Protein AF-0000000072518198 (afdb_homodimer)

Foldseek 3Di:
DVVVVVVVVVVVVVVVVVVVVVVVVVVVLVVLLVVFPQNDPPDGDDSVLSVLLSVLRVVQVVVCLVPVDDDQLLVSLLSNCVPHDLVVSVSSCVSSVHDSVSNVVSHPPPPVPVPVPPPDPPPSPPPPPPPPPPDDDPDPPPDDPPPPPDDPPD/DVVVVVVVVVVVVVVVVVVVVVVVVVVVLVVLLVVFPQNDPPDGDDSVLSVLLSVLRVVQVVVCLVPVDDDQLLVSLLSNCVPHDLVVSVSSCVSSVHDSVSNVVSHPPPPVPVPVPPPDPCPSPPPPPPPPPPPPPDDDDDDDPPPDPDDPPD

Radius of gyration: 29.16 Å; Cα contacts (8 Å, |Δi|>4): 207; chains: 2; bounding box: 93×96×83 Å

Nearest PDB structures (foldseek):
  4mq9-assembly1_F  TM=5.448E-01  e=2.268E+00  Thermus thermophilus HB8
  4mey-assembly1_F  TM=5.082E-01  e=2.856E+00  Escherichia coli K-12
  4brb-assembly2_F  TM=3.378E-01  e=5.696E+00  Escherichia coli K-12
  4mq9-assembly1_F  TM=5.473E-01  e=2.335E+00  Thermus thermophilus HB8
  4mey-assembly1_F  TM=5.084E-01  e=2.935E+00  Escherichia coli K-12

Structure (mmCIF, N/CA/C/O backbone):
data_AF-0000000072518198-model_v1
#
loop_
_entity.id
_entity.type
_entity.pdbx_description
1 polymer 'Helix-loop-helix DNA-binding domain protein'
#
loop_
_atom_site.group_PDB
_atom_site.id
_atom_site.type_symbol
_atom_site.label_atom_id
_atom_site.label_alt_id
_atom_site.label_comp_id
_atom_site.label_asym_id
_atom_site.label_entity_id
_atom_site.label_seq_id
_atom_site.pdbx_PDB_ins_code
_atom_site.Cartn_x
_atom_site.Cartn_y
_atom_site.Cartn_z
_atom_site.occupancy
_atom_site.B_iso_or_equiv
_atom_site.auth_seq_id
_atom_site.auth_comp_id
_atom_site.auth_asym_id
_atom_site.auth_atom_id
_atom_site.pdbx_PDB_model_num
ATOM 1 N N . MET A 1 1 ? 17.109 43 14.734 1 63.12 1 MET A N 1
ATOM 2 C CA . MET A 1 1 ? 16.156 43 13.641 1 63.12 1 MET A CA 1
ATOM 3 C C . MET A 1 1 ? 16.359 41.781 12.75 1 63.12 1 MET A C 1
ATOM 5 O O . MET A 1 1 ? 15.445 41.344 12.055 1 63.12 1 MET A O 1
ATOM 9 N N . GLU A 1 2 ? 17.672 41.156 12.719 1 81 2 GLU A N 1
ATOM 10 C CA . GLU A 1 2 ? 18.141 40.094 11.812 1 81 2 GLU A CA 1
ATOM 11 C C . GLU A 1 2 ? 17.719 38.719 12.305 1 81 2 GLU A C 1
ATOM 13 O O . GLU A 1 2 ? 17.406 37.844 11.508 1 81 2 GLU A O 1
ATOM 18 N N . GLU A 1 3 ? 17.297 38.719 13.672 1 87.12 3 GLU A N 1
ATOM 19 C CA . GLU A 1 3 ? 17.109 37.406 14.305 1 87.12 3 GLU A CA 1
ATOM 20 C C . GLU A 1 3 ? 15.75 36.812 13.977 1 87.12 3 GLU A C 1
ATOM 22 O O . GLU A 1 3 ? 15.641 35.656 13.617 1 87.12 3 GLU A O 1
ATOM 27 N N . PRO A 1 4 ? 14.898 37.719 14.016 1 89.06 4 PRO A N 1
ATOM 28 C CA . PRO A 1 4 ? 13.578 37.188 13.664 1 89.06 4 PRO A CA 1
ATOM 29 C C . PRO A 1 4 ? 13.492 36.75 12.203 1 89.06 4 PRO A C 1
ATOM 31 O O . PRO A 1 4 ? 12.805 35.781 11.898 1 89.06 4 PRO A O 1
ATOM 34 N N . HIS A 1 5 ? 14.125 37.469 11.383 1 89.88 5 HIS A N 1
ATOM 35 C CA . HIS A 1 5 ? 14.125 37.156 9.961 1 89.88 5 HIS A CA 1
ATOM 36 C C . HIS A 1 5 ? 14.82 35.812 9.711 1 89.88 5 HIS A C 1
ATOM 38 O O . HIS A 1 5 ? 14.375 35.031 8.883 1 89.88 5 HIS A O 1
ATOM 44 N N . LYS A 1 6 ? 15.867 35.625 10.367 1 90.56 6 LYS A N 1
ATOM 45 C CA . LYS A 1 6 ? 16.594 34.375 10.227 1 90.56 6 LYS A CA 1
ATOM 46 C C . LYS A 1 6 ? 15.75 33.188 10.703 1 90.56 6 LYS A C 1
ATOM 48 O O . LYS A 1 6 ? 15.727 32.125 10.07 1 90.56 6 LYS A O 1
ATOM 53 N N . LYS A 1 7 ? 15.227 33.375 11.742 1 93.88 7 LYS A N 1
ATOM 54 C CA . LYS A 1 7 ? 14.352 32.344 12.266 1 93.88 7 LYS A CA 1
ATOM 55 C C . LYS A 1 7 ? 13.219 32.031 11.289 1 93.88 7 LYS A C 1
ATOM 57 O O . LYS A 1 7 ? 12.891 30.844 11.07 1 93.88 7 LYS A O 1
ATOM 62 N N . LYS A 1 8 ? 12.68 33.031 10.797 1 94.69 8 LYS A N 1
A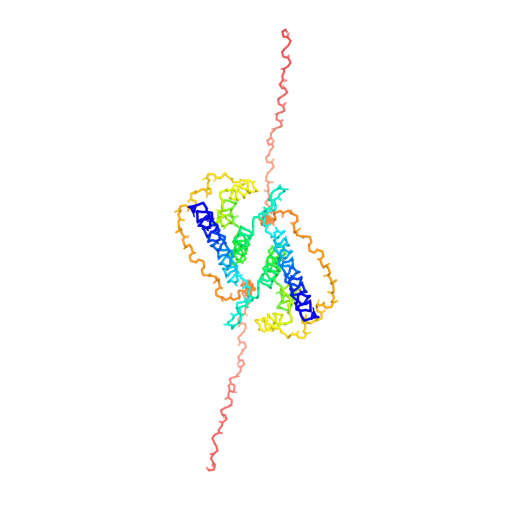TOM 63 C CA . LYS A 1 8 ? 11.602 32.844 9.828 1 94.69 8 LYS A CA 1
ATOM 64 C C . LYS A 1 8 ? 12.094 32.062 8.602 1 94.69 8 LYS A C 1
ATOM 66 O O . LYS A 1 8 ? 11.398 31.203 8.086 1 94.69 8 LYS A O 1
ATOM 71 N N . LEU A 1 9 ? 13.195 32.406 8.117 1 94.38 9 LEU A N 1
ATOM 72 C CA . LEU A 1 9 ? 13.773 31.734 6.945 1 94.38 9 LEU A CA 1
ATOM 73 C C . LEU A 1 9 ? 14.039 30.266 7.223 1 94.38 9 LEU A C 1
ATOM 75 O O . LEU A 1 9 ? 13.836 29.422 6.348 1 94.38 9 LEU A O 1
ATOM 79 N N . ARG A 1 10 ? 14.523 29.938 8.383 1 96.25 10 ARG A N 1
ATOM 80 C CA . ARG A 1 10 ? 14.758 28.562 8.773 1 96.25 10 ARG A CA 1
ATOM 81 C C . ARG A 1 10 ? 13.453 27.75 8.758 1 96.25 10 ARG A C 1
ATOM 83 O O . ARG A 1 10 ? 13.43 26.609 8.297 1 96.25 10 ARG A O 1
ATOM 90 N N . ARG A 1 11 ? 12.516 28.297 9.273 1 96.75 11 ARG A N 1
ATOM 91 C CA . ARG A 1 11 ? 11.219 27.641 9.312 1 96.75 11 ARG A CA 1
ATOM 92 C C . ARG A 1 11 ? 10.688 27.391 7.898 1 96.75 11 ARG A C 1
ATOM 94 O O . ARG A 1 11 ? 10.133 26.328 7.617 1 96.75 11 ARG A O 1
ATOM 101 N N . LEU A 1 12 ? 10.789 28.375 7.055 1 97.31 12 LEU A N 1
ATOM 102 C CA . LEU A 1 12 ? 10.352 28.25 5.672 1 97.31 12 LEU A CA 1
ATOM 103 C C . LEU A 1 12 ? 11.078 27.109 4.969 1 97.31 12 LEU A C 1
ATOM 105 O O . LEU A 1 12 ? 10.469 26.344 4.234 1 97.31 12 LEU A O 1
ATOM 109 N N . LYS A 1 13 ? 12.289 27.062 5.266 1 97.56 13 LYS A N 1
ATOM 110 C CA . LYS A 1 13 ? 13.078 25.984 4.664 1 97.56 13 LYS A CA 1
ATOM 111 C C . LYS A 1 13 ? 12.641 24.625 5.191 1 97.56 13 LYS A C 1
ATOM 113 O O . LYS A 1 13 ? 12.531 23.656 4.426 1 97.56 13 LYS A O 1
ATOM 118 N N . ALA A 1 14 ? 12.391 24.438 6.469 1 97.75 14 ALA A N 1
ATOM 119 C CA . ALA A 1 14 ? 11.93 23.203 7.086 1 97.75 14 ALA A CA 1
ATOM 120 C C . ALA A 1 14 ? 10.578 22.766 6.523 1 97.75 14 ALA A C 1
ATOM 122 O O . ALA A 1 14 ? 10.359 21.594 6.234 1 97.75 14 ALA A O 1
ATOM 123 N N . ASN A 1 15 ? 9.75 23.734 6.348 1 97.31 15 ASN A N 1
ATOM 124 C CA . ASN A 1 15 ? 8.438 23.469 5.77 1 97.31 15 ASN A CA 1
ATOM 125 C C . ASN A 1 15 ? 8.547 22.984 4.328 1 97.31 15 ASN A C 1
ATOM 127 O O . ASN A 1 15 ? 7.77 22.125 3.896 1 97.31 15 ASN A O 1
ATOM 131 N N . GLY A 1 16 ? 9.43 23.594 3.684 1 97.94 16 GLY A N 1
ATOM 132 C CA . GLY A 1 16 ? 9.672 23.172 2.314 1 97.94 16 GLY A CA 1
ATOM 133 C C . GLY A 1 16 ? 10.148 21.734 2.217 1 97.94 16 GLY A C 1
ATOM 134 O O . GLY A 1 16 ? 9.688 20.984 1.353 1 97.94 16 GLY A O 1
ATOM 135 N N . ARG A 1 17 ? 11.031 21.312 3.074 1 97.75 17 ARG A N 1
ATOM 136 C CA . ARG A 1 17 ? 11.531 19.953 3.115 1 97.75 17 ARG A CA 1
ATOM 137 C C . ARG A 1 17 ? 10.406 18.969 3.451 1 97.75 17 ARG A C 1
ATOM 139 O O . ARG A 1 17 ? 10.297 17.906 2.838 1 97.75 17 ARG A O 1
ATOM 146 N N . GLU A 1 18 ? 9.57 19.375 4.391 1 96.56 18 GLU A N 1
ATOM 147 C CA . GLU A 1 18 ? 8.461 18.516 4.781 1 96.56 18 GLU A CA 1
ATOM 148 C C . GLU A 1 18 ? 7.449 18.359 3.648 1 96.56 18 GLU A C 1
ATOM 150 O O . GLU A 1 18 ? 6.902 17.281 3.438 1 96.56 18 GLU A O 1
ATOM 155 N N . ARG A 1 19 ? 7.254 19.375 2.932 1 97.81 19 ARG A N 1
ATOM 156 C CA . ARG A 1 19 ? 6.355 19.328 1.783 1 97.81 19 ARG A CA 1
ATOM 157 C C . ARG A 1 19 ? 6.891 18.391 0.709 1 97.81 19 ARG A C 1
ATOM 159 O O . ARG A 1 19 ? 6.129 17.625 0.112 1 97.81 19 ARG A O 1
ATOM 166 N N . GLN A 1 20 ? 8.141 18.531 0.546 1 97.75 20 GLN A N 1
ATOM 167 C CA . GLN A 1 20 ? 8.766 17.641 -0.423 1 97.75 20 GLN A CA 1
ATOM 168 C C . GLN A 1 20 ? 8.656 16.172 0.016 1 97.75 20 GLN A C 1
ATOM 170 O O . GLN A 1 20 ? 8.414 15.297 -0.808 1 97.75 20 GLN A O 1
ATOM 175 N N . ARG A 1 21 ? 8.914 15.852 1.207 1 97.5 21 ARG A N 1
ATOM 176 C CA . ARG A 1 21 ? 8.781 14.5 1.751 1 97.5 21 ARG A CA 1
ATOM 177 C C . ARG A 1 21 ? 7.371 13.961 1.543 1 97.5 21 ARG A C 1
ATOM 179 O O . ARG A 1 21 ? 7.195 12.812 1.144 1 97.5 21 ARG A O 1
ATOM 186 N N . MET A 1 22 ? 6.352 14.812 1.795 1 97.5 22 MET A N 1
ATOM 187 C CA . MET A 1 22 ? 4.957 14.414 1.639 1 97.5 22 MET A CA 1
ATOM 188 C C . MET A 1 22 ? 4.625 14.156 0.173 1 97.5 22 MET A C 1
ATOM 190 O O . MET A 1 22 ? 3.834 13.258 -0.14 1 97.5 22 MET A O 1
ATOM 194 N N . HIS A 1 23 ? 5.191 14.953 -0.716 1 98 23 HIS A N 1
ATOM 195 C CA . HIS A 1 23 ? 5.02 14.695 -2.141 1 98 23 HIS A CA 1
ATOM 196 C C . HIS A 1 23 ? 5.578 13.328 -2.527 1 98 23 HIS A C 1
ATOM 198 O O . HIS A 1 23 ? 4.977 12.617 -3.336 1 98 23 HIS A O 1
ATOM 204 N N . GLY A 1 24 ? 6.695 12.977 -1.955 1 97.81 24 GLY A N 1
ATOM 205 C CA . GLY A 1 24 ? 7.266 11.656 -2.189 1 97.81 24 GLY A CA 1
ATOM 206 C C . GLY A 1 24 ? 6.355 10.531 -1.74 1 97.81 24 GLY A C 1
ATOM 207 O O . GLY A 1 24 ? 6.23 9.516 -2.43 1 97.81 24 GLY A O 1
ATOM 208 N N . LEU A 1 25 ? 5.758 10.695 -0.663 1 98 25 LEU A N 1
ATOM 209 C CA . LEU A 1 25 ? 4.828 9.703 -0.141 1 98 25 LEU A CA 1
ATOM 210 C C . LEU A 1 25 ? 3.631 9.539 -1.07 1 98 25 LEU A C 1
ATOM 212 O O . LEU A 1 25 ? 3.215 8.414 -1.363 1 98 25 LEU A O 1
ATOM 216 N N . ASN A 1 26 ? 3.094 10.641 -1.518 1 97.12 26 ASN A N 1
ATOM 217 C CA . ASN A 1 26 ? 1.955 10.625 -2.432 1 97.12 26 ASN A CA 1
ATOM 218 C C . ASN A 1 26 ? 2.32 9.977 -3.766 1 97.12 26 ASN A C 1
ATOM 220 O O . ASN A 1 26 ? 1.509 9.266 -4.359 1 97.12 26 ASN A O 1
ATOM 224 N N . ASP A 1 27 ? 3.5 10.289 -4.164 1 98.06 27 ASP A N 1
ATOM 225 C CA . ASP A 1 27 ? 3.971 9.656 -5.391 1 98.06 27 ASP A CA 1
ATOM 226 C C . ASP A 1 27 ? 4.023 8.141 -5.234 1 98.06 27 ASP A C 1
ATOM 228 O O . ASP A 1 27 ? 3.635 7.402 -6.145 1 98.06 27 ASP A O 1
ATOM 232 N N . ALA A 1 28 ? 4.547 7.691 -4.086 1 98.25 28 ALA A N 1
ATOM 233 C CA . ALA A 1 28 ? 4.625 6.254 -3.844 1 98.25 28 ALA A CA 1
ATOM 234 C C . ALA A 1 28 ? 3.236 5.629 -3.797 1 98.25 28 ALA A C 1
ATOM 236 O O . ALA A 1 28 ? 3.035 4.512 -4.277 1 98.25 28 ALA A O 1
ATOM 237 N N . LEU A 1 29 ? 2.299 6.32 -3.303 1 97.31 29 LEU A N 1
ATOM 238 C CA . LEU A 1 29 ? 0.917 5.855 -3.27 1 97.31 29 LEU A CA 1
ATOM 239 C C . LEU A 1 29 ? 0.342 5.766 -4.68 1 97.31 29 LEU A C 1
ATOM 241 O O . LEU A 1 29 ? -0.365 4.809 -5.004 1 97.31 29 LEU A O 1
ATOM 245 N N . ASP A 1 30 ? 0.638 6.781 -5.461 1 95.94 30 ASP A N 1
ATOM 246 C CA . ASP A 1 30 ? 0.171 6.789 -6.844 1 95.94 30 ASP A CA 1
ATOM 247 C C . ASP A 1 30 ? 0.763 5.617 -7.629 1 95.94 30 ASP A C 1
ATOM 249 O O . ASP A 1 30 ? 0.078 5.004 -8.445 1 95.94 30 ASP A O 1
ATOM 253 N N . VAL A 1 31 ? 1.973 5.332 -7.387 1 96.69 31 VAL A N 1
ATOM 254 C CA . VAL A 1 31 ? 2.609 4.195 -8.039 1 96.69 31 VAL A CA 1
ATOM 255 C C . VAL A 1 31 ? 1.942 2.898 -7.582 1 96.69 31 VAL A C 1
ATOM 257 O O . VAL A 1 31 ? 1.64 2.027 -8.406 1 96.69 31 VAL A O 1
ATOM 260 N N . LEU A 1 32 ? 1.676 2.795 -6.297 1 96.94 32 LEU A N 1
ATOM 261 C CA . LEU A 1 32 ? 1.021 1.598 -5.777 1 96.94 32 LEU A CA 1
ATOM 262 C C . LEU A 1 32 ? -0.342 1.398 -6.43 1 96.94 32 LEU A C 1
ATOM 264 O O . LEU A 1 32 ? -0.736 0.267 -6.723 1 96.94 32 LEU A O 1
ATOM 268 N N . ARG A 1 33 ? -0.994 2.477 -6.715 1 95.5 33 ARG A N 1
ATOM 269 C CA . ARG A 1 33 ? -2.322 2.436 -7.316 1 95.5 33 ARG A CA 1
ATOM 270 C C . ARG A 1 33 ? -2.281 1.763 -8.688 1 95.5 33 ARG A C 1
ATOM 272 O O . ARG A 1 33 ? -3.281 1.198 -9.133 1 95.5 33 ARG A O 1
ATOM 279 N N . GLN A 1 34 ? -1.218 1.771 -9.289 1 93.94 34 GLN A N 1
ATOM 280 C CA . GLN A 1 34 ? -1.078 1.209 -10.633 1 93.94 34 GLN A CA 1
ATOM 281 C C . GLN A 1 34 ? -0.899 -0.306 -10.578 1 93.94 34 GLN A C 1
ATOM 283 O O . GLN A 1 34 ? -1.009 -0.986 -11.602 1 93.94 34 GLN A O 1
ATOM 288 N N . TYR A 1 35 ? -0.707 -0.821 -9.375 1 94.81 35 TYR A N 1
ATOM 289 C CA . TYR A 1 35 ? -0.371 -2.236 -9.273 1 94.81 35 TYR A CA 1
ATOM 290 C C . TYR A 1 35 ? -1.511 -3.023 -8.633 1 94.81 35 TYR A C 1
ATOM 292 O O . TYR A 1 35 ? -1.423 -4.246 -8.484 1 94.81 35 TYR A O 1
ATOM 300 N N . VAL A 1 36 ? -2.545 -2.32 -8.258 1 94.69 36 VAL A N 1
ATOM 301 C CA . VAL A 1 36 ? -3.74 -3.01 -7.785 1 94.69 36 VAL A CA 1
ATOM 302 C C . VAL A 1 36 ? -4.723 -3.191 -8.945 1 94.69 36 VAL A C 1
ATOM 304 O O . VAL A 1 36 ? -4.652 -2.475 -9.945 1 94.69 36 VAL A O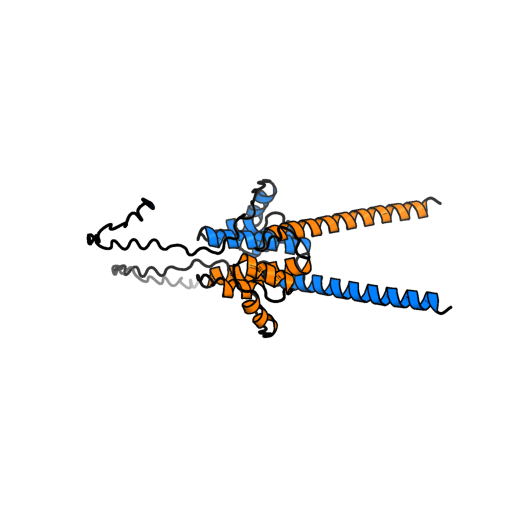 1
ATOM 307 N N . PRO A 1 37 ? -5.57 -4.207 -8.836 1 90 37 PRO A N 1
ATOM 308 C CA . PRO A 1 37 ? -6.352 -4.629 -10 1 90 37 PRO A CA 1
ATOM 309 C C . PRO A 1 37 ? -7.406 -3.604 -10.406 1 90 37 PRO A C 1
ATOM 311 O O . PRO A 1 37 ? -8.023 -3.734 -11.469 1 90 37 PRO A O 1
ATOM 314 N N . ILE A 1 38 ? -7.68 -2.641 -9.609 1 84.06 38 ILE A N 1
ATOM 315 C CA . ILE A 1 38 ? -8.711 -1.676 -9.977 1 84.06 38 ILE A CA 1
ATOM 316 C C . ILE A 1 38 ? -8.062 -0.347 -10.352 1 84.06 38 ILE A C 1
ATOM 318 O O . ILE A 1 38 ? -7.207 0.166 -9.625 1 84.06 38 ILE A O 1
ATOM 322 N N . THR A 1 39 ? -7.641 -0.208 -11.562 1 66.25 39 THR A N 1
ATOM 323 C CA . THR A 1 39 ? -7.156 1.113 -11.953 1 66.25 39 THR A CA 1
ATOM 324 C C . THR A 1 39 ? -8.297 1.962 -12.516 1 66.25 39 THR A C 1
ATOM 326 O O . THR A 1 39 ? -9.141 1.462 -13.258 1 66.25 39 THR A O 1
ATOM 329 N N . ALA A 1 40 ? -8.648 2.867 -11.68 1 60.84 40 ALA A N 1
ATOM 330 C CA . ALA A 1 40 ? -9.82 3.67 -12 1 60.84 40 ALA A CA 1
ATOM 331 C C . ALA A 1 40 ? -9.57 4.559 -13.211 1 60.84 40 ALA A C 1
ATOM 333 O O . ALA A 1 40 ? -8.555 5.254 -13.281 1 60.84 40 ALA A O 1
ATOM 334 N N . GLN A 1 41 ? -10.117 4.109 -14.391 1 61 41 GLN A N 1
ATOM 335 C CA . GLN A 1 41 ? -10.07 4.934 -15.594 1 61 41 GLN A CA 1
ATOM 336 C C . GLN A 1 41 ? -10.531 6.359 -15.305 1 61 41 GLN A C 1
ATOM 338 O O . GLN A 1 41 ? -9.961 7.32 -15.828 1 61 41 GLN A O 1
ATOM 343 N N . HIS A 1 42 ? -11.484 6.391 -14.375 1 63.78 42 HIS A N 1
ATOM 344 C CA . HIS A 1 42 ? -12.094 7.707 -14.266 1 63.78 42 HIS A CA 1
ATOM 345 C C . HIS A 1 42 ? -11.789 8.352 -12.914 1 63.78 42 HIS A C 1
ATOM 347 O O . HIS A 1 42 ? -11.562 9.555 -12.836 1 63.78 42 HIS A O 1
ATOM 353 N N . GLN A 1 43 ? -11.867 7.559 -11.906 1 80.75 43 GLN A N 1
ATOM 354 C CA . GLN A 1 43 ? -11.648 8.148 -10.586 1 80.75 43 GLN A CA 1
ATOM 355 C C . GLN A 1 43 ? -10.562 7.391 -9.828 1 80.75 43 GLN A C 1
ATOM 357 O O . GLN A 1 43 ? -10.641 6.172 -9.672 1 80.75 43 GLN A O 1
ATOM 362 N N . LYS A 1 44 ? -9.656 8.273 -9.367 1 89.06 44 LYS A N 1
ATOM 363 C CA . LYS A 1 44 ? -8.57 7.715 -8.57 1 89.06 44 LYS A CA 1
ATOM 364 C C . LYS A 1 44 ? -9.078 7.184 -7.234 1 89.06 44 LYS A C 1
ATOM 366 O O . LYS A 1 44 ? -9.922 7.812 -6.594 1 89.06 44 LYS A O 1
ATOM 371 N N . LEU A 1 45 ? -8.656 5.965 -6.934 1 93.5 45 LEU A N 1
ATOM 372 C CA . LEU A 1 45 ? -8.961 5.434 -5.605 1 93.5 45 LEU A CA 1
ATOM 373 C C . LEU A 1 45 ? -8.422 6.352 -4.516 1 93.5 45 LEU A C 1
ATOM 375 O O . LEU A 1 45 ? -7.352 6.953 -4.676 1 93.5 45 LEU A O 1
ATOM 379 N N . SER A 1 46 ? -9.156 6.461 -3.406 1 95.5 46 SER A N 1
ATOM 380 C CA . SER A 1 46 ? -8.656 7.223 -2.268 1 95.5 46 SER A CA 1
ATOM 381 C C . SER A 1 46 ? -7.438 6.551 -1.646 1 95.5 46 SER A C 1
ATOM 383 O O . SER A 1 46 ? -7.156 5.383 -1.925 1 95.5 46 SER A O 1
ATOM 385 N N . LYS A 1 47 ? -6.777 7.316 -0.821 1 96.88 47 LYS A N 1
ATOM 386 C CA . LYS A 1 47 ? -5.59 6.781 -0.158 1 96.88 47 LYS A CA 1
ATOM 387 C C . LYS A 1 47 ? -5.934 5.551 0.674 1 96.88 47 LYS A C 1
ATOM 389 O O . LYS A 1 47 ? -5.25 4.527 0.591 1 96.88 47 LYS A O 1
ATOM 394 N N . ILE A 1 48 ? -7.008 5.66 1.431 1 97.75 48 ILE A N 1
ATOM 395 C CA . ILE A 1 48 ? -7.363 4.574 2.338 1 97.75 48 ILE A CA 1
ATOM 396 C C . ILE A 1 48 ? -7.816 3.357 1.535 1 97.75 48 ILE A C 1
ATOM 398 O O . ILE A 1 48 ? -7.484 2.221 1.881 1 97.75 48 ILE A O 1
ATOM 402 N N . GLU A 1 49 ? -8.531 3.58 0.476 1 96.56 49 GLU A N 1
ATOM 403 C CA . GLU A 1 49 ? -9 2.482 -0.365 1 96.56 49 GLU A CA 1
ATOM 404 C C . GLU A 1 49 ? -7.836 1.802 -1.084 1 96.56 49 GLU A C 1
ATOM 406 O O . GLU A 1 49 ? -7.84 0.584 -1.272 1 96.56 49 GLU A O 1
ATOM 411 N N . THR A 1 50 ? -6.84 2.602 -1.496 1 97.19 50 THR A N 1
ATOM 412 C CA . THR A 1 50 ? -5.652 2.035 -2.127 1 97.19 50 THR A CA 1
ATOM 413 C C . THR A 1 50 ? -4.934 1.089 -1.17 1 97.19 50 THR A C 1
ATOM 415 O O . THR A 1 50 ? -4.574 -0.029 -1.546 1 97.19 50 THR A O 1
ATOM 418 N N . LEU A 1 51 ? -4.816 1.491 0.053 1 98.44 51 LEU A N 1
ATOM 419 C CA . LEU A 1 51 ? -4.121 0.707 1.066 1 98.44 51 LEU A CA 1
ATOM 420 C C . LEU A 1 51 ? -4.879 -0.578 1.377 1 98.44 51 LEU A C 1
ATOM 422 O O . LEU A 1 51 ? -4.289 -1.657 1.435 1 98.44 51 LEU A O 1
ATOM 426 N N . ARG A 1 52 ? -6.117 -0.473 1.523 1 98.19 52 ARG A N 1
ATOM 427 C CA . ARG A 1 52 ? -6.957 -1.624 1.843 1 98.19 52 ARG A CA 1
ATOM 428 C C . ARG A 1 52 ? -7.008 -2.605 0.677 1 98.19 52 ARG A C 1
ATOM 430 O O . ARG A 1 52 ? -6.922 -3.82 0.876 1 98.19 52 ARG A O 1
ATOM 437 N N . LEU A 1 53 ? -7.133 -2.041 -0.499 1 97.62 53 LEU A N 1
ATOM 438 C CA . LEU A 1 53 ? -7.16 -2.912 -1.668 1 97.62 53 LEU A CA 1
ATOM 439 C C . LEU A 1 53 ? -5.816 -3.6 -1.866 1 97.62 53 LEU A C 1
ATOM 441 O O . LEU A 1 53 ? -5.762 -4.773 -2.242 1 97.62 53 LEU A O 1
ATOM 445 N N . ALA A 1 54 ? -4.75 -2.865 -1.615 1 98.31 54 ALA A N 1
ATOM 446 C CA . ALA A 1 54 ? -3.422 -3.465 -1.738 1 98.31 54 ALA A CA 1
ATOM 447 C C . ALA A 1 54 ? -3.266 -4.648 -0.787 1 98.31 54 ALA A C 1
ATOM 449 O O . ALA A 1 54 ? -2.777 -5.707 -1.182 1 98.31 54 ALA A O 1
ATOM 450 N N . LYS A 1 55 ? -3.67 -4.473 0.443 1 98.25 55 LYS A N 1
ATOM 451 C CA . LYS A 1 55 ? -3.617 -5.555 1.421 1 98.25 55 LYS A CA 1
ATOM 452 C C . LYS A 1 55 ? -4.438 -6.758 0.956 1 98.25 55 LYS A C 1
ATOM 454 O O . LYS A 1 55 ? -3.965 -7.895 1.006 1 98.25 55 LYS A O 1
ATOM 459 N N . ASN A 1 56 ? -5.648 -6.496 0.493 1 98.25 56 ASN A N 1
ATOM 460 C CA . ASN A 1 56 ? -6.52 -7.566 0.025 1 98.25 56 ASN A CA 1
ATOM 461 C C . ASN A 1 56 ? -5.914 -8.297 -1.173 1 98.25 56 ASN A C 1
ATOM 463 O O . ASN A 1 56 ? -5.996 -9.523 -1.266 1 98.25 56 ASN A O 1
ATOM 467 N N . TYR A 1 57 ? -5.328 -7.484 -2.057 1 98.25 57 TYR A N 1
ATOM 468 C CA . TYR A 1 57 ? -4.742 -8.039 -3.271 1 98.25 57 TYR A CA 1
ATOM 469 C C . TYR A 1 57 ? -3.551 -8.938 -2.941 1 98.25 57 TYR A C 1
ATOM 471 O O . TYR A 1 57 ? -3.424 -10.031 -3.486 1 98.25 57 TYR A O 1
ATOM 479 N N . ILE A 1 58 ? -2.719 -8.516 -2.025 1 98.19 58 ILE A N 1
ATOM 480 C CA . ILE A 1 58 ? -1.575 -9.312 -1.587 1 98.19 58 ILE A CA 1
ATOM 481 C C . ILE A 1 58 ? -2.061 -10.633 -1.003 1 98.19 58 ILE A C 1
ATOM 483 O O . ILE A 1 58 ? -1.544 -11.695 -1.352 1 98.19 58 ILE A O 1
ATOM 487 N N . LEU A 1 59 ? -3.074 -10.531 -0.192 1 97.69 59 LEU A N 1
ATOM 488 C CA . LEU A 1 59 ? -3.623 -11.727 0.429 1 97.69 59 LEU A CA 1
ATOM 489 C C . LEU A 1 59 ? -4.188 -12.68 -0.624 1 97.69 59 LEU A C 1
ATOM 491 O O . LEU A 1 59 ? -3.988 -13.891 -0.541 1 97.69 59 LEU A O 1
ATOM 495 N N . ALA A 1 60 ? -4.852 -12.156 -1.599 1 97.12 60 ALA A N 1
ATOM 496 C CA . ALA A 1 60 ? -5.414 -12.969 -2.672 1 97.12 60 ALA A CA 1
ATOM 497 C C . ALA A 1 60 ? -4.316 -13.664 -3.469 1 97.12 60 ALA A C 1
ATOM 499 O O . ALA A 1 60 ? -4.414 -14.859 -3.766 1 97.12 60 ALA A O 1
ATOM 500 N N . LEU A 1 61 ? -3.314 -12.883 -3.789 1 97.12 61 LEU A N 1
ATOM 501 C CA . LEU A 1 61 ? -2.205 -13.453 -4.543 1 97.12 61 LEU A CA 1
ATOM 502 C C . LEU A 1 61 ? -1.51 -14.555 -3.746 1 97.12 61 LEU A C 1
ATOM 504 O O . LEU A 1 61 ? -1.161 -15.602 -4.297 1 97.12 61 LEU A O 1
ATOM 508 N N . GLN A 1 62 ? -1.365 -14.328 -2.43 1 96.75 62 GLN A N 1
ATOM 509 C CA . GLN A 1 62 ? -0.739 -15.312 -1.56 1 96.75 62 GLN A CA 1
ATOM 510 C C . GLN A 1 62 ? -1.564 -16.594 -1.501 1 96.75 62 GLN A C 1
ATOM 512 O O . GLN A 1 62 ? -1.012 -17.703 -1.538 1 96.75 62 GLN A O 1
ATOM 517 N N . ARG A 1 63 ? -2.766 -16.438 -1.467 1 96.31 63 ARG A N 1
ATOM 518 C CA . ARG A 1 63 ? -3.65 -17.594 -1.39 1 96.31 63 ARG A CA 1
ATOM 519 C C . ARG A 1 63 ? -3.568 -18.422 -2.662 1 96.31 63 ARG A C 1
ATOM 521 O O . ARG A 1 63 ? -3.533 -19.656 -2.602 1 96.31 63 ARG A O 1
ATOM 528 N N . ILE A 1 64 ? -3.561 -17.734 -3.773 1 96.19 64 ILE A N 1
ATOM 529 C CA . ILE A 1 64 ? -3.463 -18.438 -5.043 1 96.19 64 ILE A CA 1
ATOM 530 C C . ILE A 1 64 ? -2.15 -19.219 -5.098 1 96.19 64 ILE A C 1
ATOM 532 O O . ILE A 1 64 ? -2.129 -20.391 -5.504 1 96.19 64 ILE A O 1
ATOM 536 N N . LEU A 1 65 ? -1.133 -18.625 -4.652 1 95 65 LEU A N 1
ATOM 537 C CA . LEU A 1 65 ? 0.183 -19.25 -4.699 1 95 65 LEU A CA 1
ATOM 538 C C . LEU A 1 65 ? 0.258 -20.422 -3.729 1 95 65 LEU A C 1
ATOM 540 O O . LEU A 1 65 ? 0.888 -21.453 -4.027 1 95 65 LEU A O 1
ATOM 544 N N . GLN A 1 66 ? -0.393 -20.375 -2.598 1 94.69 66 GLN A N 1
ATOM 545 C CA . GLN A 1 66 ? -0.339 -21.406 -1.56 1 94.69 66 GLN A CA 1
ATOM 546 C C . GLN A 1 66 ? -1.21 -22.594 -1.923 1 94.69 66 GLN A C 1
ATOM 548 O O . GLN A 1 66 ? -0.821 -23.75 -1.699 1 94.69 66 GLN A O 1
ATOM 553 N N . THR A 1 67 ? -2.299 -22.359 -2.523 1 94 67 THR A N 1
ATOM 554 C CA . THR A 1 67 ? -3.266 -23.422 -2.762 1 94 67 THR A CA 1
ATOM 555 C C . THR A 1 67 ? -3.119 -23.984 -4.176 1 94 67 THR A C 1
ATOM 557 O O . THR A 1 67 ? -3.551 -25.094 -4.453 1 94 67 THR A O 1
ATOM 560 N N . GLY A 1 68 ? -2.619 -23.172 -5.035 1 91.75 68 GLY A N 1
ATOM 561 C CA . GLY A 1 68 ? -2.557 -23.562 -6.438 1 91.75 68 GLY A CA 1
ATOM 562 C C . GLY A 1 68 ? -3.9 -23.484 -7.137 1 91.75 68 GLY A C 1
ATOM 563 O O . GLY A 1 68 ? -4.027 -23.891 -8.297 1 91.75 68 GLY A O 1
ATOM 564 N N . ARG A 1 69 ? -4.906 -22.875 -6.367 1 93.88 69 ARG A N 1
ATOM 565 C CA . ARG A 1 69 ? -6.262 -22.797 -6.902 1 93.88 69 ARG A CA 1
ATOM 566 C C . ARG A 1 69 ? -6.602 -21.375 -7.328 1 93.88 69 ARG A C 1
ATOM 568 O O . ARG A 1 69 ? -6.355 -20.422 -6.586 1 93.88 69 ARG A O 1
ATOM 575 N N . GLN A 1 70 ? -7.141 -21.344 -8.531 1 93.75 70 GLN A N 1
ATOM 576 C CA . GLN A 1 70 ? -7.641 -20.047 -9.008 1 93.75 70 GLN A CA 1
ATOM 577 C C . GLN A 1 70 ? -9.062 -19.797 -8.5 1 93.75 70 GLN A C 1
ATOM 579 O O . GLN A 1 70 ? -9.961 -20.609 -8.727 1 93.75 70 GLN A O 1
ATOM 584 N N . PRO A 1 71 ? -9.133 -18.734 -7.859 1 95.06 71 PRO A N 1
ATOM 585 C CA . PRO A 1 71 ? -10.492 -18.422 -7.406 1 95.06 71 PRO A CA 1
ATOM 586 C C . PRO A 1 71 ? -11.438 -18.109 -8.562 1 95.06 71 PRO A C 1
ATOM 588 O O . PRO A 1 71 ? -10.992 -17.641 -9.617 1 95.06 71 PRO A O 1
ATOM 591 N N . THR A 1 72 ? -12.727 -18.391 -8.297 1 94.5 72 THR A N 1
ATOM 592 C CA . THR A 1 72 ? -13.742 -17.906 -9.234 1 94.5 72 THR A CA 1
ATOM 593 C C . THR A 1 72 ? -13.82 -16.391 -9.211 1 94.5 72 THR A C 1
ATOM 595 O O . THR A 1 72 ? -13.367 -15.75 -8.258 1 94.5 72 THR A O 1
ATOM 598 N N . PRO A 1 73 ? -14.359 -15.797 -10.266 1 93.56 73 PRO A N 1
ATOM 599 C CA . PRO A 1 73 ? -14.508 -14.344 -10.258 1 93.56 73 PRO A CA 1
ATOM 600 C C . PRO A 1 73 ? -15.273 -13.828 -9.039 1 93.56 73 PRO A C 1
ATOM 602 O O . PRO A 1 73 ? -14.914 -12.797 -8.469 1 93.56 73 PRO A O 1
ATOM 605 N N . LEU A 1 74 ? -16.219 -14.523 -8.664 1 94.19 74 LEU A N 1
ATOM 606 C CA . LEU A 1 74 ? -17.016 -14.125 -7.512 1 94.19 74 LEU A CA 1
ATOM 607 C C . LEU A 1 74 ? -16.203 -14.219 -6.223 1 94.19 74 LEU A C 1
ATOM 609 O O . LEU A 1 74 ? -16.234 -13.305 -5.395 1 94.19 74 LEU A O 1
ATOM 613 N N . GLU A 1 75 ? -15.461 -15.32 -6.035 1 94.88 75 GLU A N 1
ATOM 614 C CA . GLU A 1 75 ? -14.602 -15.477 -4.867 1 94.88 75 GLU A CA 1
ATOM 615 C C . GLU A 1 75 ? -13.531 -14.391 -4.809 1 94.88 75 GLU A C 1
ATOM 617 O O . GLU A 1 75 ? -13.273 -13.82 -3.75 1 94.88 75 GLU A O 1
ATOM 622 N N . TYR A 1 76 ? -12.992 -14.164 -6.016 1 95.62 76 TYR A N 1
ATOM 623 C CA . TYR A 1 76 ? -11.945 -13.156 -6.137 1 95.62 76 TYR A CA 1
ATOM 624 C C . TYR A 1 76 ? -12.484 -11.766 -5.801 1 95.62 76 TYR A C 1
ATOM 626 O O . TYR A 1 76 ? -11.852 -11.023 -5.043 1 95.62 76 TYR A O 1
ATOM 634 N N . ALA A 1 77 ? -13.625 -11.461 -6.262 1 94.81 77 ALA A N 1
ATOM 635 C CA . ALA A 1 77 ? -14.258 -10.172 -5.992 1 94.81 77 ALA A CA 1
ATOM 636 C C . ALA A 1 77 ? -14.547 -10 -4.504 1 94.81 77 ALA A C 1
ATOM 638 O O . ALA A 1 77 ? -14.336 -8.922 -3.941 1 94.81 77 ALA A O 1
ATOM 639 N N . HIS A 1 78 ? -14.984 -11.039 -3.926 1 95.5 78 HIS A N 1
ATOM 640 C CA . HIS A 1 78 ? -15.266 -11 -2.496 1 95.5 78 HIS A CA 1
ATOM 641 C C . HIS A 1 78 ? -13.992 -10.734 -1.692 1 95.5 78 HIS A C 1
ATOM 643 O O . HIS A 1 78 ? -14.008 -9.938 -0.751 1 95.5 78 HIS A O 1
ATOM 649 N N . GLN A 1 79 ? -12.938 -11.406 -2.051 1 96.06 79 GLN A N 1
ATOM 650 C CA . GLN A 1 79 ? -11.672 -11.242 -1.353 1 96.06 79 GLN A CA 1
ATOM 651 C C . GLN A 1 79 ? -11.141 -9.82 -1.507 1 96.06 79 GLN A C 1
ATOM 653 O O . GLN A 1 79 ? -10.648 -9.227 -0.545 1 96.06 79 GLN A O 1
ATOM 658 N N . LEU A 1 80 ? -11.258 -9.266 -2.703 1 96.88 80 LEU A N 1
ATOM 659 C CA . LEU A 1 80 ? -10.703 -7.953 -3.004 1 96.88 80 LEU A CA 1
ATOM 660 C C . LEU A 1 80 ? -11.539 -6.852 -2.363 1 96.88 80 LEU A C 1
ATOM 662 O O . LEU A 1 80 ? -11.023 -5.777 -2.051 1 96.88 80 LEU A O 1
ATOM 666 N N . SER A 1 81 ? -12.828 -7.07 -2.045 1 96.44 81 SER A N 1
ATOM 667 C CA . SER A 1 81 ? -13.758 -6 -1.682 1 96.44 81 SER A CA 1
ATOM 668 C C . SER A 1 81 ? -13.852 -5.84 -0.168 1 96.44 81 SER A C 1
ATOM 670 O O . SER A 1 81 ? -14.5 -4.914 0.324 1 96.44 81 SER A O 1
ATOM 672 N N . ILE A 1 82 ? -13.164 -6.703 0.561 1 96.31 82 ILE A N 1
ATOM 673 C CA . ILE A 1 82 ? -13.281 -6.711 2.016 1 96.31 82 ILE A CA 1
ATOM 674 C C . ILE A 1 82 ? -12.867 -5.352 2.574 1 96.31 82 ILE A C 1
ATOM 676 O O . ILE A 1 82 ? -11.727 -4.914 2.373 1 96.31 82 ILE A O 1
ATOM 680 N N . GLY A 1 83 ? -13.797 -4.711 3.215 1 95.81 83 GLY A N 1
ATOM 681 C CA . GLY A 1 83 ? -13.5 -3.469 3.91 1 95.81 83 GLY A CA 1
ATOM 682 C C . GLY A 1 83 ? -13.523 -2.256 2.998 1 95.81 83 GLY A C 1
ATOM 683 O O . GLY A 1 83 ? -13.172 -1.15 3.418 1 95.81 83 GLY A O 1
ATOM 684 N N . LEU A 1 84 ? -13.938 -2.383 1.727 1 95.81 84 LEU A N 1
ATOM 685 C CA . LEU A 1 84 ? -13.953 -1.264 0.791 1 95.81 84 LEU A CA 1
ATOM 686 C C . LEU A 1 84 ? -15.328 -0.619 0.732 1 95.81 84 LEU A C 1
ATOM 688 O O . LEU A 1 84 ? -16.297 -1.176 1.249 1 95.81 84 LEU A O 1
ATOM 692 N N . SER A 1 85 ? -15.289 0.577 0.228 1 94.44 85 SER A N 1
ATOM 693 C CA . SER A 1 85 ? -16.562 1.28 0.059 1 94.44 85 SER A CA 1
ATOM 694 C C . SER A 1 85 ? -17.438 0.589 -0.974 1 94.44 85 SER A C 1
ATOM 696 O O . SER A 1 85 ? -16.953 -0.194 -1.791 1 94.44 85 SER A O 1
ATOM 698 N N . GLN A 1 86 ? -18.719 0.916 -0.936 1 93.19 86 GLN A N 1
ATOM 699 C CA . GLN A 1 86 ? -19.672 0.379 -1.903 1 93.19 86 GLN A CA 1
ATOM 700 C C . GLN A 1 86 ? -19.312 0.802 -3.324 1 93.19 86 GLN A C 1
ATOM 702 O O . GLN A 1 86 ? -19.453 0.021 -4.266 1 93.19 86 GLN A O 1
ATOM 707 N N . THR A 1 87 ? -18.844 1.985 -3.412 1 91 87 THR A N 1
ATOM 708 C CA . THR A 1 87 ? -18.453 2.502 -4.719 1 91 87 THR A CA 1
ATOM 709 C C . THR A 1 87 ? -17.297 1.686 -5.297 1 91 87 THR A C 1
ATOM 711 O O . THR A 1 87 ? -17.359 1.239 -6.445 1 91 87 THR A O 1
ATOM 714 N N . THR A 1 88 ? -16.281 1.436 -4.469 1 92.5 88 THR A N 1
ATOM 715 C CA . THR A 1 88 ? -15.125 0.659 -4.906 1 92.5 88 THR A CA 1
ATOM 716 C C . THR A 1 88 ? -15.516 -0.795 -5.16 1 92.5 88 THR A C 1
ATOM 718 O O . THR A 1 88 ? -15.062 -1.405 -6.129 1 92.5 88 THR A O 1
ATOM 721 N N . THR A 1 89 ? -16.344 -1.299 -4.332 1 93.81 89 THR A N 1
ATOM 722 C CA . THR A 1 89 ? -16.844 -2.658 -4.508 1 93.81 89 THR A CA 1
ATOM 723 C C . THR A 1 89 ? -17.578 -2.797 -5.84 1 93.81 89 THR A C 1
ATOM 725 O O . THR A 1 89 ? -17.406 -3.785 -6.555 1 93.81 89 THR A O 1
ATOM 728 N N . ASN A 1 90 ? -18.328 -1.861 -6.168 1 91.88 90 ASN A N 1
ATOM 729 C CA . ASN A 1 90 ? -19.047 -1.853 -7.438 1 91.88 90 ASN A CA 1
ATOM 730 C C . ASN A 1 90 ? -18.094 -1.803 -8.625 1 91.88 90 ASN A C 1
ATOM 732 O O . ASN A 1 90 ? -18.328 -2.467 -9.641 1 91.88 90 ASN A O 1
ATOM 736 N N . MET A 1 91 ? -17.109 -0.999 -8.453 1 90.69 91 MET A N 1
ATOM 737 C CA . MET A 1 91 ? -16.094 -0.923 -9.508 1 90.69 91 MET A CA 1
ATOM 738 C C . MET A 1 91 ? -15.445 -2.283 -9.734 1 90.69 91 MET A C 1
ATOM 740 O O . MET A 1 91 ? -15.266 -2.703 -10.883 1 90.69 91 MET A O 1
ATOM 744 N N . LEU A 1 92 ? -15.172 -2.936 -8.617 1 92.62 92 LEU A N 1
ATOM 745 C CA . LEU A 1 92 ? -14.562 -4.258 -8.703 1 92.62 92 LEU A CA 1
ATOM 746 C C . LEU A 1 92 ? -15.516 -5.258 -9.352 1 92.62 92 LEU A C 1
ATOM 748 O O . LEU A 1 92 ? -15.094 -6.082 -10.164 1 92.62 92 LEU A O 1
ATOM 752 N N . ALA A 1 93 ? -16.703 -5.199 -8.977 1 93 93 ALA A N 1
ATOM 753 C CA . ALA A 1 93 ? -17.719 -6.086 -9.539 1 93 93 ALA A CA 1
ATOM 754 C C . ALA A 1 93 ? -17.797 -5.938 -11.055 1 93 93 ALA A C 1
ATOM 756 O O . ALA A 1 93 ? -17.859 -6.934 -11.781 1 93 93 ALA A O 1
ATOM 757 N N . ASN A 1 94 ? -17.781 -4.699 -11.508 1 90.12 94 ASN A N 1
ATOM 758 C CA . ASN A 1 94 ? -17.828 -4.422 -12.938 1 90.12 94 ASN A CA 1
ATOM 759 C C . ASN A 1 94 ? -16.578 -4.93 -13.648 1 90.12 94 ASN A C 1
ATOM 761 O O . ASN A 1 94 ? -16.656 -5.52 -14.727 1 90.12 94 ASN A O 1
ATOM 765 N N . LEU A 1 95 ? -15.5 -4.723 -13 1 89.06 95 LEU A N 1
ATOM 766 C CA . LEU A 1 95 ? -14.219 -5.148 -13.562 1 89.06 95 LEU A CA 1
ATOM 767 C C . LEU A 1 95 ? -14.18 -6.66 -13.734 1 89.06 95 LEU A C 1
ATOM 769 O O . LEU A 1 95 ? -13.695 -7.16 -14.75 1 89.06 95 LEU A O 1
ATOM 773 N N . LEU A 1 96 ? -14.781 -7.348 -12.719 1 92.38 96 LEU A N 1
ATOM 774 C CA . LEU A 1 96 ? -14.68 -8.805 -12.695 1 92.38 96 LEU A CA 1
ATOM 775 C C . LEU A 1 96 ? -15.945 -9.445 -13.258 1 92.38 96 LEU A C 1
ATOM 777 O O . LEU A 1 96 ? -16.109 -10.664 -13.203 1 92.38 96 LEU A O 1
ATOM 781 N N . GLN A 1 97 ? -16.781 -8.586 -13.734 1 92.19 97 GLN A N 1
ATOM 782 C CA . GLN A 1 97 ? -18.016 -9.031 -14.383 1 92.19 97 GLN A CA 1
ATOM 783 C C . GLN A 1 97 ? -18.844 -9.891 -13.438 1 92.19 97 GLN A C 1
ATOM 785 O O . GLN A 1 97 ? -19.312 -10.969 -13.82 1 92.19 97 GLN A O 1
ATOM 790 N N . VAL A 1 98 ? -18.953 -9.469 -12.195 1 94.38 98 VAL A N 1
ATOM 791 C CA . VAL A 1 98 ? -19.797 -10.055 -11.156 1 94.38 98 VAL A CA 1
ATOM 792 C C . VAL A 1 98 ? -20.906 -9.07 -10.781 1 94.38 98 VAL A C 1
ATOM 794 O O . VAL A 1 98 ? -20.688 -7.855 -10.781 1 94.38 98 VAL A O 1
ATOM 797 N N . GLN A 1 99 ? -22.031 -9.656 -10.508 1 91.69 99 GLN A N 1
ATOM 798 C CA . GLN A 1 99 ? -23.141 -8.789 -10.102 1 91.69 99 GLN A CA 1
ATOM 799 C C . GLN A 1 99 ? -22.844 -8.141 -8.75 1 91.69 99 GLN A C 1
ATOM 801 O O . GLN A 1 99 ? -22.562 -8.836 -7.77 1 91.69 99 GLN A O 1
ATOM 806 N N . PRO A 1 100 ? -23.016 -6.879 -8.711 1 89.38 100 PRO A N 1
ATOM 807 C CA . PRO A 1 100 ? -22.703 -6.176 -7.461 1 89.38 100 PRO A CA 1
ATOM 808 C C . PRO A 1 100 ? -23.531 -6.691 -6.281 1 89.38 100 PRO A C 1
ATOM 810 O O . PRO A 1 100 ? -23.062 -6.699 -5.145 1 89.38 100 PRO A O 1
ATOM 813 N N . ARG A 1 101 ? -24.641 -7.086 -6.504 1 89.44 101 ARG A N 1
ATOM 814 C CA . ARG A 1 101 ? -25.531 -7.543 -5.449 1 89.44 101 ARG A CA 1
ATOM 815 C C . ARG A 1 101 ? -24.969 -8.766 -4.742 1 89.44 101 ARG A C 1
ATOM 817 O O . ARG A 1 101 ? -25.219 -8.977 -3.553 1 89.44 101 ARG A O 1
ATOM 824 N N . LEU A 1 102 ? -24.109 -9.516 -5.434 1 87.62 102 LEU A N 1
ATOM 825 C CA . LEU A 1 102 ? -23.5 -10.719 -4.871 1 87.62 102 LEU A CA 1
ATOM 826 C C . LEU A 1 102 ? -22.375 -10.359 -3.906 1 87.62 102 LEU A C 1
ATOM 828 O O . LEU A 1 102 ? -21.938 -11.211 -3.125 1 87.62 102 LEU A O 1
ATOM 832 N N . LEU A 1 103 ? -21.906 -9.172 -4.016 1 87.19 103 LEU A N 1
ATOM 833 C CA . LEU A 1 103 ? -20.812 -8.742 -3.162 1 87.19 103 LEU A CA 1
ATOM 834 C C . LEU A 1 103 ? -21.328 -7.984 -1.944 1 87.19 103 LEU A C 1
ATOM 836 O O . LEU A 1 103 ? -20.562 -7.703 -1.015 1 87.19 103 LEU A O 1
ATOM 840 N N . LEU A 1 104 ? -22.531 -7.492 -1.99 1 71.25 104 LEU A N 1
ATOM 841 C CA . LEU A 1 104 ? -23.156 -6.75 -0.902 1 71.25 104 LEU A CA 1
ATOM 842 C C . LEU A 1 104 ? -23.25 -7.605 0.358 1 71.25 104 LEU A C 1
ATOM 844 O O . LEU A 1 104 ? -23.125 -7.09 1.473 1 71.25 104 LEU A O 1
ATOM 848 N N . ALA A 1 105 ? -23.578 -8.852 0.194 1 53.16 105 ALA A N 1
ATOM 849 C CA . ALA A 1 105 ? -23.797 -9.688 1.369 1 53.16 105 ALA A CA 1
ATOM 850 C C . ALA A 1 105 ? -22.531 -9.844 2.182 1 53.16 105 ALA A C 1
ATOM 852 O O . ALA A 1 105 ? -22.562 -10.266 3.342 1 53.16 105 ALA A O 1
ATOM 853 N N . SER A 1 106 ? -21.438 -9.742 1.47 1 49.66 106 SER A N 1
ATOM 854 C CA . SER A 1 106 ? -20.188 -9.93 2.18 1 49.66 106 SER A CA 1
ATOM 855 C C . SER A 1 106 ? -19.984 -8.852 3.244 1 49.66 106 SER A C 1
ATOM 857 O O . SER A 1 106 ? -19.188 -9.039 4.176 1 49.66 106 SER A O 1
ATOM 859 N N . SER A 1 107 ? -20.453 -7.719 3.02 1 45.31 107 SER A N 1
ATOM 860 C CA . SER A 1 107 ? -20.25 -6.645 3.986 1 45.31 107 SER A CA 1
ATOM 861 C C . SER A 1 107 ? -20.844 -7.004 5.344 1 45.31 107 SER A C 1
ATOM 863 O O . SER A 1 107 ? -20.469 -6.43 6.367 1 45.31 107 SER A O 1
ATOM 865 N N . THR A 1 108 ? -22.047 -7.48 5.355 1 39.75 108 THR A N 1
ATOM 866 C CA . THR A 1 108 ? -22.656 -7.727 6.656 1 39.75 108 THR A CA 1
ATOM 867 C C . THR A 1 108 ? -21.984 -8.898 7.363 1 39.75 108 THR A C 1
ATOM 869 O O . THR A 1 108 ? -22.297 -9.195 8.516 1 39.75 108 THR A O 1
ATOM 872 N N . SER A 1 109 ? -21.672 -9.898 6.613 1 38.69 109 SER A N 1
ATOM 873 C CA . SER A 1 109 ? -21.109 -10.961 7.445 1 38.69 109 SER A CA 1
ATOM 874 C C . SER A 1 109 ? -19.703 -10.609 7.906 1 38.69 109 SER A C 1
ATOM 876 O O . SER A 1 109 ? -18.812 -10.375 7.078 1 38.69 109 SER A O 1
ATOM 878 N N . ASN A 1 110 ? -19.594 -9.852 8.93 1 37.19 110 ASN A N 1
ATOM 879 C CA . ASN A 1 110 ? -18.391 -9.633 9.742 1 37.19 110 ASN A CA 1
ATOM 880 C C . ASN A 1 110 ? -17.453 -10.836 9.695 1 37.19 110 ASN A C 1
ATOM 882 O O . ASN A 1 110 ? -17.453 -11.664 10.609 1 37.19 110 ASN A O 1
ATOM 886 N N . LEU A 1 111 ? -17.438 -11.68 8.875 1 34.03 111 LEU A N 1
ATOM 887 C CA . LEU A 1 111 ? -16.484 -12.758 9.078 1 34.03 111 LEU A CA 1
ATOM 888 C C . LEU A 1 111 ? -15.07 -12.203 9.242 1 34.03 111 LEU A C 1
ATOM 890 O O . LEU A 1 111 ? -14.516 -11.609 8.312 1 34.03 111 LEU A O 1
ATOM 894 N N . GLU A 1 112 ? -14.82 -11.594 10.297 1 36.97 112 GLU A N 1
ATOM 895 C CA . GLU A 1 112 ? -13.453 -11.406 10.797 1 36.97 112 GLU A CA 1
ATOM 896 C C . GLU A 1 112 ? -12.531 -12.523 10.297 1 36.97 112 GLU A C 1
ATOM 898 O O . GLU A 1 112 ? -12.539 -13.625 10.844 1 36.97 112 GLU A O 1
ATOM 903 N N . MET A 1 113 ? -12.562 -12.828 9.102 1 35.16 113 MET A N 1
ATOM 904 C CA . MET A 1 113 ? -11.5 -13.781 8.773 1 35.16 113 MET A CA 1
ATOM 905 C C . MET A 1 113 ? -10.188 -13.359 9.422 1 35.16 113 MET A C 1
ATOM 907 O O . MET A 1 113 ? -9.711 -12.242 9.211 1 35.16 113 MET A O 1
ATOM 911 N N . SER A 1 114 ? -10.023 -13.75 10.57 1 35.69 114 SER A N 1
ATOM 912 C CA . SER A 1 114 ? -8.703 -13.68 11.188 1 35.69 114 SER A CA 1
ATOM 913 C C . SER A 1 114 ? -7.602 -13.898 10.156 1 35.69 114 SER A C 1
ATOM 915 O O . SER A 1 114 ? -7.316 -15.031 9.766 1 35.69 114 SER A O 1
ATOM 917 N N . VAL A 1 115 ? -7.699 -13.281 9.164 1 37.41 115 VAL A N 1
ATOM 918 C CA . VAL A 1 115 ? -6.559 -13.461 8.281 1 37.41 115 VAL A CA 1
ATOM 919 C C . VAL A 1 115 ? -5.258 -13.258 9.055 1 37.41 115 VAL A C 1
ATOM 921 O O . VAL A 1 115 ? -5.02 -12.18 9.609 1 37.41 115 VAL A O 1
ATOM 924 N N . VAL A 1 116 ? -4.855 -14.25 9.844 1 38.47 116 VAL A N 1
ATOM 925 C CA . VAL A 1 116 ? -3.492 -14.242 10.367 1 38.47 116 VAL A CA 1
ATOM 926 C C . VAL A 1 116 ? -2.5 -14.031 9.219 1 38.47 116 VAL A C 1
ATOM 928 O O . VAL A 1 116 ? -2.604 -14.672 8.172 1 38.47 116 VAL A O 1
ATOM 931 N N . PRO A 1 117 ? -2.098 -12.805 9.07 1 46.25 117 PRO A N 1
ATOM 932 C CA . PRO A 1 117 ? -1.013 -12.719 8.094 1 46.25 117 PRO A CA 1
ATOM 933 C C . PRO A 1 117 ? -0.113 -13.953 8.102 1 46.25 117 PRO A C 1
ATOM 935 O O . PRO A 1 117 ? 0.054 -14.594 9.141 1 46.25 117 PRO A O 1
ATOM 938 N N . PRO A 1 118 ? -0.008 -14.656 7.109 1 37.56 118 PRO A N 1
ATOM 939 C CA . PRO A 1 118 ? 0.864 -15.828 7.203 1 37.56 118 PRO A CA 1
ATOM 940 C C . PRO A 1 118 ? 2.16 -15.539 7.957 1 37.56 118 PRO A C 1
ATOM 942 O O . PRO A 1 118 ? 2.744 -14.469 7.801 1 37.56 118 PRO A O 1
ATOM 945 N N . SER A 1 119 ? 2.178 -16 9.211 1 38 119 SER A N 1
ATOM 946 C CA . SER A 1 119 ? 3.4 -15.883 10 1 38 119 SER A CA 1
ATOM 947 C C . SER A 1 119 ? 4.641 -16.062 9.133 1 38 119 SER A C 1
ATOM 949 O O . SER A 1 119 ? 5.75 -15.711 9.539 1 38 119 SER A O 1
ATOM 951 N N . THR A 1 120 ? 4.758 -17.25 8.414 1 35.56 120 THR A N 1
ATOM 952 C CA . THR A 1 120 ? 6.047 -17.641 7.855 1 35.56 120 THR A CA 1
ATOM 953 C C . THR A 1 120 ? 6.289 -16.953 6.516 1 35.56 120 THR A C 1
ATOM 955 O O . THR A 1 120 ? 5.406 -16.922 5.66 1 35.56 120 THR A O 1
ATOM 958 N N . PRO A 1 121 ? 7.195 -16.078 6.562 1 41.41 121 PRO A N 1
ATOM 959 C CA . PRO A 1 121 ? 7.543 -15.586 5.227 1 41.41 121 PRO A CA 1
ATOM 960 C C . PRO A 1 121 ? 7.457 -16.672 4.16 1 41.41 121 PRO A C 1
ATOM 962 O O . PRO A 1 121 ? 8.133 -17.703 4.27 1 41.41 121 PRO A O 1
ATOM 965 N N . ILE A 1 122 ? 6.316 -16.953 3.744 1 40.19 122 ILE A N 1
ATOM 966 C CA . ILE A 1 122 ? 6.23 -18.016 2.744 1 40.19 122 ILE A CA 1
ATOM 967 C C . ILE A 1 122 ? 7.207 -17.734 1.606 1 40.19 122 ILE A C 1
ATOM 969 O O . ILE A 1 122 ? 7.059 -16.734 0.885 1 40.19 122 ILE A O 1
ATOM 973 N N . TYR A 1 123 ? 8.508 -17.891 1.848 1 39.31 123 TYR A N 1
ATOM 974 C CA . TYR A 1 123 ? 9.219 -18.125 0.592 1 39.31 123 TYR A CA 1
ATOM 975 C C . TYR A 1 123 ? 8.484 -19.141 -0.273 1 39.31 123 TYR A C 1
ATOM 977 O O . TYR A 1 123 ? 7.918 -20.109 0.24 1 39.31 123 TYR A O 1
ATOM 985 N N . PRO A 1 124 ? 7.863 -18.656 -1.378 1 39.44 124 PRO A N 1
ATOM 986 C CA . PRO A 1 124 ? 7.234 -19.719 -2.168 1 39.44 124 PRO A CA 1
ATOM 987 C C . PRO A 1 124 ? 8.023 -21.016 -2.131 1 39.44 124 PRO A C 1
ATOM 989 O O . PRO A 1 124 ? 9.195 -21.047 -2.496 1 39.44 124 PRO A O 1
ATOM 992 N N . GLN A 1 125 ? 7.945 -21.828 -1.125 1 31.59 125 GLN A N 1
ATOM 993 C CA . GLN A 1 125 ? 8.562 -23.156 -1.126 1 31.59 125 GLN A CA 1
ATOM 994 C C . GLN A 1 125 ? 8.18 -23.938 -2.381 1 31.59 125 GLN A C 1
ATOM 996 O O . GLN A 1 125 ? 7.055 -23.844 -2.863 1 31.59 125 GLN A O 1
ATOM 1001 N N . GLY A 1 126 ? 9.148 -24.359 -3.219 1 29.52 126 GLY A N 1
ATOM 1002 C CA . GLY A 1 126 ? 9.008 -25.312 -4.309 1 29.52 126 GLY A CA 1
ATOM 1003 C C . GLY A 1 126 ? 7.98 -26.391 -4.035 1 29.52 126 GLY A C 1
ATOM 1004 O O . GLY A 1 126 ? 7.883 -26.891 -2.91 1 29.52 126 GLY A O 1
ATOM 1005 N N . VAL A 1 127 ? 6.895 -26.281 -4.668 1 29.91 127 VAL A N 1
ATOM 1006 C CA . VAL A 1 127 ? 6.082 -27.5 -4.68 1 29.91 127 VAL A CA 1
ATOM 1007 C C . VAL A 1 127 ? 6.965 -28.719 -4.938 1 29.91 127 VAL A C 1
ATOM 1009 O O . VAL A 1 127 ? 7.781 -28.719 -5.863 1 29.91 127 VAL A O 1
ATOM 1012 N N . GLN A 1 128 ? 7.488 -29.406 -3.971 1 25.25 128 GLN A N 1
ATOM 1013 C CA . GLN A 1 128 ? 8.055 -30.734 -4.145 1 25.25 128 GLN A CA 1
ATOM 1014 C C . GLN A 1 128 ? 7.152 -31.609 -5.02 1 25.25 128 GLN A C 1
ATOM 1016 O O . GLN A 1 128 ? 5.988 -31.828 -4.691 1 25.25 128 GLN A O 1
ATOM 1021 N N . TYR A 1 129 ? 7.25 -31.422 -6.309 1 22.64 129 TYR A N 1
ATOM 1022 C CA . TYR A 1 129 ? 6.758 -32.5 -7.145 1 22.64 129 TYR A CA 1
ATOM 1023 C C . TYR A 1 129 ? 7.25 -33.844 -6.633 1 22.64 129 TYR A C 1
ATOM 1025 O O . TYR A 1 129 ? 8.453 -34.062 -6.445 1 22.64 129 TYR A O 1
ATOM 1033 N N . CYS A 1 130 ? 6.523 -34.438 -5.75 1 24.8 130 CYS A N 1
ATOM 1034 C CA . CYS A 1 130 ? 6.738 -35.812 -5.32 1 24.8 130 CYS A CA 1
ATOM 1035 C C . CYS A 1 130 ? 6.801 -36.75 -6.52 1 24.8 130 CYS A C 1
ATOM 1037 O O . CYS A 1 130 ? 5.785 -37 -7.168 1 24.8 130 CYS A O 1
ATOM 1039 N N . GLY A 1 131 ? 7.711 -36.406 -7.496 1 20.53 131 GLY A N 1
ATOM 1040 C CA . GLY A 1 131 ? 7.914 -37.5 -8.453 1 20.53 131 GLY A CA 1
ATOM 1041 C C . GLY A 1 131 ? 8.172 -38.844 -7.793 1 20.53 131 GLY A C 1
ATOM 1042 O O . GLY A 1 131 ? 9.023 -38.938 -6.906 1 20.53 131 GLY A O 1
ATOM 1043 N N . GLU A 1 132 ? 7.16 -39.562 -7.652 1 22.75 132 GLU A N 1
ATOM 1044 C CA . GLU A 1 132 ? 7.137 -40.969 -7.262 1 22.75 132 GLU A CA 1
ATOM 1045 C C . GLU A 1 132 ? 8.141 -41.781 -8.07 1 22.75 132 GLU A C 1
ATOM 1047 O O . GLU A 1 132 ? 7.867 -42.188 -9.211 1 22.75 132 GLU A O 1
ATOM 1052 N N . TYR A 1 133 ? 9.375 -41.25 -8.375 1 19.11 133 TYR A N 1
ATOM 1053 C CA . TYR A 1 133 ? 10.18 -42.281 -9.039 1 19.11 133 TYR A CA 1
ATOM 1054 C C . TYR A 1 133 ? 10.305 -43.531 -8.172 1 19.11 133 TYR A C 1
ATOM 1056 O O . TYR A 1 133 ? 10.609 -43.438 -6.977 1 19.11 133 TYR A O 1
ATOM 1064 N N . SER A 1 134 ? 9.586 -44.562 -8.469 1 22.05 134 SER A N 1
ATOM 1065 C CA . SER A 1 134 ? 9.633 -45.969 -8.055 1 22.05 134 SER A CA 1
ATOM 1066 C C . SER A 1 134 ? 11.047 -46.531 -8.172 1 22.05 134 SER A C 1
ATOM 1068 O O . SER A 1 134 ? 11.227 -47.75 -8.336 1 22.05 134 SER A O 1
ATOM 1070 N N . GLY A 1 135 ? 12.117 -45.656 -8.039 1 18.2 135 GLY A N 1
ATOM 1071 C CA . GLY A 1 135 ? 13.367 -46.375 -8.234 1 18.2 135 GLY A CA 1
ATOM 1072 C C . GLY A 1 135 ? 13.531 -47.562 -7.316 1 18.2 135 GLY A C 1
ATOM 1073 O O . GLY A 1 135 ? 12.898 -47.625 -6.258 1 18.2 135 GLY A O 1
ATOM 1074 N N . SER A 1 136 ? 13.938 -48.688 -7.902 1 21.53 136 SER A N 1
ATOM 1075 C CA . SER A 1 136 ? 14.375 -50.031 -7.551 1 21.53 136 SER A CA 1
ATOM 1076 C C . SER A 1 136 ? 15.445 -50 -6.465 1 21.53 136 SER A C 1
ATOM 1078 O O . SER A 1 136 ? 16.25 -49.062 -6.406 1 21.53 136 SER A O 1
ATOM 1080 N N . GLU A 1 137 ? 15.266 -50.781 -5.355 1 20.52 137 GLU A N 1
ATOM 1081 C CA . GLU A 1 137 ? 15.742 -51.156 -4.023 1 20.52 137 GLU A CA 1
ATOM 1082 C C . GLU A 1 137 ? 17.219 -51.562 -4.059 1 20.52 137 GLU A C 1
ATOM 1084 O O . GLU A 1 137 ? 17.766 -52 -3.045 1 20.52 137 GLU A O 1
ATOM 1089 N N . SER A 1 138 ? 18.078 -51.219 -5.137 1 21.23 138 SER A N 1
ATOM 1090 C CA . SER A 1 138 ? 19.188 -52.156 -4.945 1 21.23 138 SER A CA 1
ATOM 1091 C C . SER A 1 138 ? 19.891 -51.906 -3.613 1 21.23 138 SER A C 1
ATOM 1093 O O . SER A 1 138 ? 19.969 -50.75 -3.152 1 21.23 138 SER A O 1
ATOM 1095 N N . SER A 1 139 ? 20.172 -52.969 -2.764 1 20.31 139 SER A N 1
ATOM 1096 C CA . SER A 1 139 ? 20.531 -53.469 -1.442 1 20.31 139 SER A CA 1
ATOM 1097 C C . SER A 1 139 ? 21.953 -53.062 -1.071 1 20.31 139 SER A C 1
ATOM 1099 O O . SER A 1 139 ? 22.5 -53.562 -0.085 1 20.31 139 SER A O 1
ATOM 1101 N N . PHE A 1 140 ? 22.672 -52.062 -1.771 1 21.12 140 PHE A N 1
ATOM 1102 C CA . PHE A 1 140 ? 24.062 -52.344 -1.438 1 21.12 140 PHE A CA 1
ATOM 1103 C C . PHE A 1 140 ? 24.328 -52.094 0.04 1 21.12 140 PHE A C 1
ATOM 1105 O O . PHE A 1 140 ? 23.859 -51.094 0.59 1 21.12 140 PHE A O 1
ATOM 1112 N N . GLU A 1 141 ? 24.875 -53.031 0.749 1 20.69 141 GLU A N 1
ATOM 1113 C CA . GLU A 1 141 ? 25.234 -53.438 2.104 1 20.69 141 GLU A CA 1
ATOM 1114 C C . GLU A 1 141 ? 26.297 -52.531 2.695 1 20.69 141 GLU A C 1
ATOM 1116 O O . GLU A 1 141 ? 26.75 -52.75 3.818 1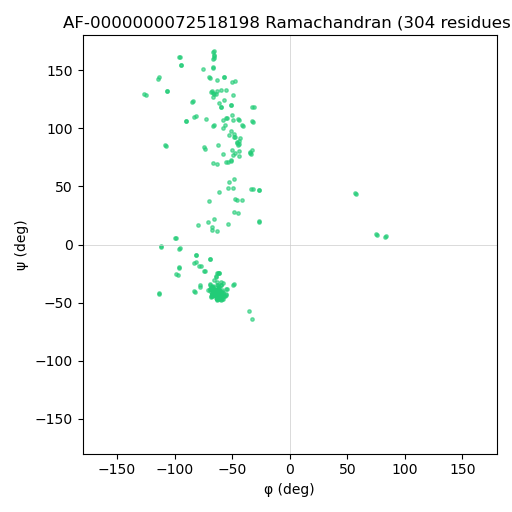 20.69 141 GLU A O 1
ATOM 1121 N N . SER A 1 142 ? 26.484 -51.312 2.223 1 21.75 142 SER A N 1
ATOM 1122 C CA . SER A 1 142 ? 27.812 -50.906 2.691 1 21.75 142 SER A CA 1
ATOM 1123 C C . SER A 1 142 ? 27.844 -50.812 4.215 1 21.75 142 SER A C 1
ATOM 1125 O O . SER A 1 142 ? 26.922 -50.281 4.836 1 21.75 142 SER A O 1
ATOM 1127 N N . PRO A 1 143 ? 28.906 -51.5 4.789 1 20.33 143 PRO A N 1
ATOM 1128 C CA . PRO A 1 143 ? 29.156 -51.844 6.191 1 20.33 143 PRO A CA 1
ATOM 1129 C C . PRO A 1 143 ? 29.328 -50.625 7.082 1 20.33 143 PRO A C 1
ATOM 1131 O O . PRO A 1 143 ? 29.641 -49.531 6.59 1 20.33 143 PRO A O 1
ATOM 1134 N N . ASN A 1 144 ? 28.797 -50.688 8.328 1 19.03 144 ASN A N 1
ATOM 1135 C CA . ASN A 1 144 ? 28.516 -49.906 9.523 1 19.03 144 ASN A CA 1
ATOM 1136 C C . ASN A 1 144 ? 29.797 -49.406 10.172 1 19.03 144 ASN A C 1
ATOM 1138 O O . ASN A 1 144 ? 29.766 -48.906 11.297 1 19.03 144 ASN A O 1
ATOM 1142 N N . ASN A 1 145 ? 31 -49.469 9.562 1 19.83 145 ASN A N 1
ATOM 1143 C CA . ASN A 1 145 ? 32.031 -49.562 10.594 1 19.83 145 ASN A CA 1
ATOM 1144 C C . ASN A 1 145 ? 32.125 -48.281 11.43 1 19.83 145 ASN A C 1
ATOM 1146 O O . ASN A 1 145 ? 32.594 -47.281 10.953 1 19.83 145 ASN A O 1
ATOM 1150 N N . CYS A 1 146 ? 31.156 -48.031 12.219 1 20.94 146 CYS A N 1
ATOM 1151 C CA . CYS A 1 146 ? 31.141 -46.906 13.133 1 20.94 146 CYS A CA 1
ATOM 1152 C C . CYS A 1 146 ? 32.25 -47 14.164 1 20.94 146 CYS A C 1
ATOM 1154 O O . CYS A 1 146 ? 32.219 -47.875 15.031 1 20.94 146 CYS A O 1
ATOM 1156 N N . TYR A 1 147 ? 33.531 -46.844 13.766 1 19.44 147 TYR A N 1
ATOM 1157 C CA . TYR A 1 147 ? 34.656 -46.969 14.688 1 19.44 147 TYR A CA 1
ATOM 1158 C C . TYR A 1 147 ? 34.406 -46.125 15.945 1 19.44 147 TYR A C 1
ATOM 1160 O O . TYR A 1 147 ? 33.969 -44.969 15.859 1 19.44 147 TYR A O 1
ATOM 1168 N N . THR A 1 148 ? 34.094 -46.844 17.109 1 20.2 148 THR A N 1
ATOM 1169 C CA . THR A 1 148 ? 33.938 -46.531 18.516 1 20.2 148 THR A CA 1
ATOM 1170 C C . THR A 1 148 ? 35.219 -45.906 19.062 1 20.2 148 THR A C 1
ATOM 1172 O O . THR A 1 148 ? 36.281 -46.562 19.016 1 20.2 148 THR A O 1
ATOM 1175 N N . TYR A 1 149 ? 35.531 -44.656 18.844 1 18.92 149 TYR A N 1
ATOM 1176 C CA . TYR A 1 149 ? 36.688 -44.031 19.422 1 18.92 149 TYR A CA 1
ATOM 1177 C C . TYR A 1 149 ? 36.812 -44.312 20.906 1 18.92 149 TYR A C 1
ATOM 1179 O O . TYR A 1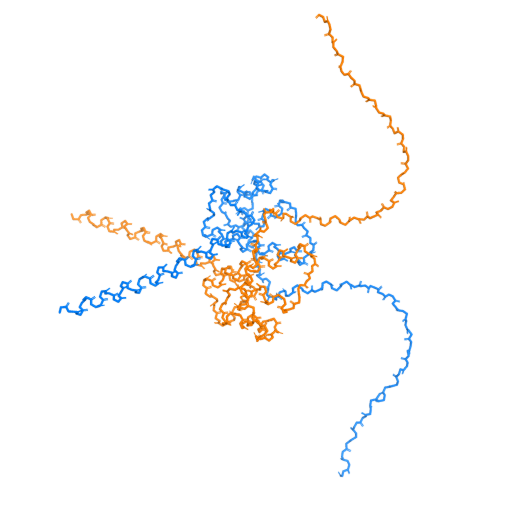 149 ? 35.875 -44.062 21.656 1 18.92 149 TYR A O 1
ATOM 1187 N N . GLN A 1 150 ? 37.562 -45.375 21.328 1 19.42 150 GLN A N 1
ATOM 1188 C CA . GLN A 1 150 ? 38.031 -45.938 22.594 1 19.42 150 GLN A CA 1
ATOM 1189 C C . GLN A 1 150 ? 38.625 -44.844 23.469 1 19.42 150 GLN A C 1
ATOM 1191 O O . GLN A 1 150 ? 39.188 -43.875 22.969 1 19.42 150 GLN A O 1
ATOM 1196 N N . GLN A 1 151 ? 38.312 -44.969 24.828 1 21.22 151 GLN A N 1
ATOM 1197 C CA . GLN A 1 151 ? 38.594 -44.438 26.156 1 21.22 151 GLN A CA 1
ATOM 1198 C C . GLN A 1 151 ? 40.094 -44.531 26.469 1 21.22 151 GLN A C 1
ATOM 1200 O O . GLN A 1 151 ? 40.75 -45.5 26.094 1 21.22 151 GLN A O 1
ATOM 1205 N N . PHE A 1 152 ? 40.906 -43.406 26.844 1 21.88 152 PHE A N 1
ATOM 1206 C CA . PHE A 1 152 ? 42.25 -43.281 27.375 1 21.88 152 PHE A CA 1
ATOM 1207 C C . PHE A 1 152 ? 42.438 -44.188 28.578 1 21.88 152 PHE A C 1
ATOM 1209 O O . PHE A 1 152 ? 41.781 -44.031 29.609 1 21.88 152 PHE A O 1
ATOM 1216 N N . MET A 1 153 ? 42.719 -45.531 28.5 1 19.86 153 MET A N 1
ATOM 1217 C CA . MET A 1 153 ? 43.344 -46.438 29.469 1 19.86 153 MET A CA 1
ATOM 1218 C C . MET A 1 153 ? 44.781 -45.969 29.781 1 19.86 153 MET A C 1
ATOM 1220 O O . MET A 1 153 ? 45.531 -46.656 30.469 1 19.86 153 MET A O 1
ATOM 1224 N N . HIS A 1 154 ? 45.312 -44.625 30.078 1 22.33 154 HIS A N 1
ATOM 1225 C CA . HIS A 1 154 ? 46.25 -44.719 31.188 1 22.33 154 HIS A CA 1
ATOM 1226 C C . HIS A 1 154 ? 45.531 -44.906 32.5 1 22.33 154 HIS A C 1
ATOM 1228 O O . HIS A 1 154 ? 44.406 -44.406 32.688 1 22.33 154 HIS A O 1
ATOM 1234 N N . MET B 1 1 ? -20.891 38.312 21.016 1 60.69 1 MET B N 1
ATOM 1235 C CA . MET B 1 1 ? -19.859 37.594 21.766 1 60.69 1 MET B CA 1
ATOM 1236 C C . MET B 1 1 ? -19.922 36.125 21.469 1 60.69 1 MET B C 1
ATOM 1238 O O . MET B 1 1 ? -18.938 35.406 21.641 1 60.69 1 MET B O 1
ATOM 1242 N N . GLU B 1 2 ? -21.203 35.562 21.031 1 80.38 2 GLU B N 1
ATOM 1243 C CA . GLU B 1 2 ? -21.547 34.156 20.859 1 80.38 2 GLU B CA 1
ATOM 1244 C C . GLU B 1 2 ? -21.047 33.625 19.531 1 80.38 2 GLU B C 1
ATOM 1246 O O . GLU B 1 2 ? -20.641 32.469 19.438 1 80.38 2 GLU B O 1
ATOM 1251 N N . GLU B 1 3 ? -20.672 34.656 18.625 1 85.62 3 GLU B N 1
ATOM 1252 C CA . GLU B 1 3 ? -20.406 34.25 17.234 1 85.62 3 GLU B CA 1
ATOM 1253 C C . GLU B 1 3 ? -18.984 33.719 17.078 1 85.62 3 GLU B C 1
ATOM 1255 O O . GLU B 1 3 ? -18.766 32.656 16.469 1 85.62 3 GLU B O 1
ATOM 1260 N N . PRO B 1 4 ? -18.203 34.438 17.766 1 88.75 4 PRO B N 1
ATOM 1261 C CA . PRO B 1 4 ? -16.828 33.938 17.672 1 88.75 4 PRO B CA 1
ATOM 1262 C C . PRO B 1 4 ? -16.641 32.562 18.328 1 88.75 4 PRO B C 1
ATOM 1264 O O . PRO B 1 4 ? -15.867 31.734 17.844 1 88.75 4 PRO B O 1
ATOM 1267 N N . HIS B 1 5 ? -17.312 32.406 19.391 1 90 5 HIS B N 1
ATOM 1268 C CA . HIS B 1 5 ? -17.219 31.125 20.109 1 90 5 HIS B CA 1
ATOM 1269 C C . HIS B 1 5 ? -17.797 29.984 19.281 1 90 5 HIS B C 1
ATOM 1271 O O . HIS B 1 5 ? -17.25 28.891 19.266 1 90 5 HIS B O 1
ATOM 1277 N N . LYS B 1 6 ? -18.875 30.25 18.656 1 90.81 6 LYS B N 1
ATOM 1278 C CA . LYS B 1 6 ? -19.484 29.234 17.797 1 90.81 6 LYS B CA 1
ATOM 1279 C C . LYS B 1 6 ? -18.562 28.844 16.641 1 90.81 6 LYS B C 1
ATOM 1281 O O . LYS B 1 6 ? -18.438 27.672 16.297 1 90.81 6 LYS B O 1
ATOM 1286 N N . LYS B 1 7 ? -18.047 29.797 16.094 1 93.62 7 LYS B N 1
ATOM 1287 C CA . LYS B 1 7 ? -17.109 29.547 14.992 1 93.62 7 LYS B CA 1
ATOM 1288 C C . LYS B 1 7 ? -15.93 28.703 15.461 1 93.62 7 LYS B C 1
ATOM 1290 O O . LYS B 1 7 ? -15.5 27.781 14.766 1 93.62 7 LYS B O 1
ATOM 1295 N N . LYS B 1 8 ? -15.445 29.062 16.578 1 93.88 8 LYS B N 1
ATOM 1296 C CA . LYS B 1 8 ? -14.32 28.312 17.141 1 93.88 8 LYS B CA 1
ATOM 1297 C C . LYS B 1 8 ? -14.703 26.859 17.391 1 93.88 8 LYS B C 1
ATOM 1299 O O . LYS B 1 8 ? -13.922 25.938 17.125 1 93.88 8 LYS B O 1
ATOM 1304 N N . LEU B 1 9 ? -15.805 26.641 17.922 1 94.12 9 LEU B N 1
ATOM 1305 C CA . LEU B 1 9 ? -16.281 25.297 18.219 1 94.12 9 LEU B CA 1
ATOM 1306 C C . LEU B 1 9 ? -16.438 24.469 16.938 1 94.12 9 LEU B C 1
ATOM 1308 O O . LEU B 1 9 ? -16.125 23.281 16.922 1 94.12 9 LEU B O 1
ATOM 1312 N N . ARG B 1 10 ? -16.953 25.078 15.898 1 96.06 10 ARG B N 1
ATOM 1313 C CA . ARG B 1 10 ? -17.078 24.406 14.609 1 96.06 10 ARG B CA 1
ATOM 1314 C C . ARG B 1 10 ? -15.719 23.969 14.078 1 96.06 10 ARG B C 1
ATOM 1316 O O . ARG B 1 10 ? -15.578 22.859 13.555 1 96.06 10 ARG B O 1
ATOM 1323 N N . ARG B 1 11 ? -14.844 24.781 14.164 1 96.69 11 ARG B N 1
ATOM 1324 C CA . ARG B 1 11 ? -13.492 24.484 13.703 1 96.69 11 ARG B CA 1
ATOM 1325 C C . ARG B 1 11 ? -12.891 23.328 14.492 1 96.69 11 ARG B C 1
ATOM 1327 O O . ARG B 1 11 ? -12.234 22.453 13.922 1 96.69 11 ARG B O 1
ATOM 1334 N N . LEU B 1 12 ? -13.055 23.375 15.781 1 97.31 12 LEU B N 1
ATOM 1335 C CA . LEU B 1 12 ? -12.555 22.312 16.641 1 97.31 12 LEU B CA 1
ATOM 1336 C C . LEU B 1 12 ? -13.156 20.969 16.25 1 97.31 12 LEU B C 1
ATOM 1338 O O . LEU B 1 12 ? -12.453 19.953 16.203 1 97.31 12 LEU B O 1
ATOM 1342 N N . LYS B 1 13 ? -14.359 21.016 15.984 1 97.56 13 LYS B N 1
ATOM 1343 C CA . LYS B 1 13 ? -15.031 19.781 15.578 1 97.56 13 LYS B CA 1
ATOM 1344 C C . LYS B 1 13 ? -14.508 19.297 14.234 1 97.56 13 LYS B C 1
ATOM 1346 O O . LYS B 1 13 ? -14.281 18.094 14.047 1 97.56 13 LYS B O 1
ATOM 1351 N N . ALA B 1 14 ? -14.289 20.156 13.25 1 97.75 14 ALA B N 1
ATOM 1352 C CA . ALA B 1 14 ? -13.75 19.812 11.93 1 97.75 14 ALA B CA 1
ATOM 1353 C C . ALA B 1 14 ? -12.344 19.219 12.04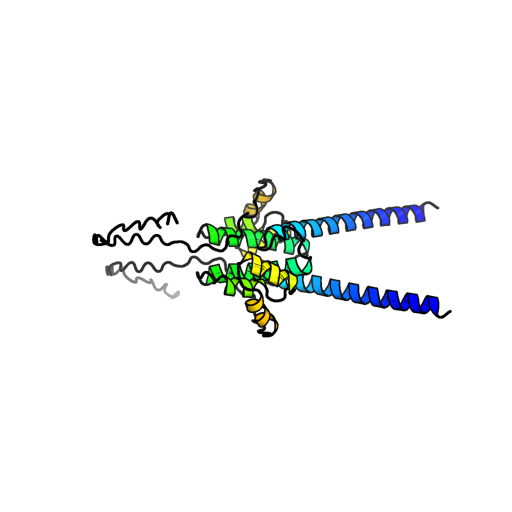7 1 97.75 14 ALA B C 1
ATOM 1355 O O . ALA B 1 14 ? -12.023 18.234 11.383 1 97.75 14 ALA B O 1
ATOM 1356 N N . ASN B 1 15 ? -11.594 19.797 12.906 1 97.31 15 ASN B N 1
ATOM 1357 C CA . ASN B 1 15 ? -10.242 19.312 13.148 1 97.31 15 ASN B CA 1
ATOM 1358 C C . ASN B 1 15 ? -10.258 17.922 13.766 1 97.31 15 ASN B C 1
ATOM 1360 O O . ASN B 1 15 ? -9.398 17.094 13.453 1 97.31 15 ASN B O 1
ATOM 1364 N N . GLY B 1 16 ? -11.156 17.781 14.625 1 97.94 16 GLY B N 1
ATOM 1365 C CA . GLY B 1 16 ? -11.312 16.453 15.234 1 97.94 16 GLY B CA 1
ATOM 1366 C C . GLY B 1 16 ? -11.656 15.375 14.227 1 97.94 16 GLY B C 1
ATOM 1367 O O . GLY B 1 16 ? -11.109 14.273 14.281 1 97.94 16 GLY B O 1
ATOM 1368 N N . ARG B 1 17 ? -12.547 15.648 13.305 1 97.75 17 ARG B N 1
ATOM 1369 C CA . ARG B 1 17 ? -12.93 14.711 12.258 1 97.75 17 ARG B CA 1
ATOM 1370 C C . ARG B 1 17 ? -11.742 14.398 11.344 1 97.75 17 ARG B C 1
ATOM 1372 O O . ARG B 1 17 ? -11.523 13.242 10.977 1 97.75 17 ARG B O 1
ATOM 1379 N N . GLU B 1 18 ? -10.992 15.445 11.039 1 96.62 18 GLU B N 1
ATOM 1380 C CA . GLU B 1 18 ? -9.828 15.25 10.172 1 96.62 18 GLU B CA 1
ATOM 1381 C C . GLU B 1 18 ? -8.758 14.406 10.867 1 96.62 18 GLU B C 1
ATOM 1383 O O . GLU B 1 18 ? -8.117 13.562 10.234 1 96.62 18 GLU B O 1
ATOM 1388 N N . ARG B 1 19 ? -8.617 14.57 12.102 1 97.81 19 ARG B N 1
ATOM 1389 C CA . ARG B 1 19 ? -7.672 13.773 12.867 1 97.81 19 ARG B CA 1
ATOM 1390 C C . ARG B 1 19 ? -8.086 12.305 12.891 1 97.81 19 ARG B C 1
ATOM 1392 O O . ARG B 1 19 ? -7.238 11.414 12.758 1 97.81 19 ARG B O 1
ATOM 1399 N N . GLN B 1 20 ? -9.328 12.172 13.07 1 97.81 20 GLN B N 1
ATOM 1400 C CA . GLN B 1 20 ? -9.844 10.805 13.055 1 97.81 20 GLN B CA 1
ATOM 1401 C C . GLN B 1 20 ? -9.633 10.156 11.695 1 97.81 20 GLN B C 1
ATOM 1403 O O . GLN B 1 20 ? -9.281 8.977 11.609 1 97.81 20 GLN B O 1
ATOM 1408 N N . ARG B 1 21 ? -9.922 10.789 10.625 1 97.5 21 ARG B N 1
ATOM 1409 C CA . ARG B 1 21 ? -9.703 10.289 9.273 1 97.5 21 ARG B CA 1
ATOM 1410 C C . ARG B 1 21 ? -8.25 9.891 9.062 1 97.5 21 ARG B C 1
ATOM 1412 O O . ARG B 1 21 ? -7.961 8.836 8.5 1 97.5 21 ARG B O 1
ATOM 1419 N N . MET B 1 22 ? -7.309 10.734 9.562 1 97.5 22 MET B N 1
ATOM 1420 C CA . MET B 1 22 ? -5.879 10.469 9.414 1 97.5 22 MET B CA 1
ATOM 1421 C C . MET B 1 22 ? -5.469 9.242 10.234 1 97.5 22 MET B C 1
ATOM 1423 O O . MET B 1 22 ? -4.594 8.484 9.82 1 97.5 22 MET B O 1
ATOM 1427 N N . HIS B 1 23 ? -6.062 9.094 11.406 1 98 23 HIS B N 1
ATOM 1428 C CA . HIS B 1 23 ? -5.809 7.891 12.195 1 98 23 HIS B CA 1
ATOM 1429 C C . HIS B 1 23 ? -6.234 6.641 11.438 1 98 23 HIS B C 1
ATOM 1431 O O . HIS B 1 23 ? -5.547 5.617 11.484 1 98 23 HIS B O 1
ATOM 1437 N N . GLY B 1 24 ? -7.344 6.703 10.75 1 97.81 24 GLY B N 1
ATOM 1438 C CA . GLY B 1 24 ? -7.789 5.594 9.922 1 97.81 24 GLY B CA 1
ATOM 1439 C C . GLY B 1 24 ? -6.809 5.242 8.82 1 97.81 24 GLY B C 1
ATOM 1440 O O . GLY B 1 24 ? -6.574 4.062 8.547 1 97.81 24 GLY B O 1
ATOM 1441 N N . LEU B 1 25 ? -6.277 6.203 8.227 1 98 25 LEU B N 1
ATOM 1442 C CA . LEU B 1 25 ? -5.285 5.992 7.176 1 98 25 LEU B CA 1
ATOM 1443 C C . LEU B 1 25 ? -4.043 5.305 7.73 1 98 25 LEU B C 1
ATOM 1445 O O . LEU B 1 25 ? -3.518 4.371 7.121 1 98 25 LEU B O 1
ATOM 1449 N N . ASN B 1 26 ? -3.588 5.758 8.875 1 97.19 26 ASN B N 1
ATOM 1450 C CA . ASN B 1 26 ? -2.418 5.172 9.516 1 97.19 26 ASN B CA 1
ATOM 1451 C C . ASN B 1 26 ? -2.676 3.725 9.938 1 97.19 26 ASN B C 1
ATOM 1453 O O . ASN B 1 26 ? -1.785 2.879 9.836 1 97.19 26 ASN B O 1
ATOM 1457 N N . ASP B 1 27 ? -3.852 3.553 10.398 1 98.06 27 ASP B N 1
ATOM 1458 C CA . ASP B 1 27 ? -4.219 2.184 10.742 1 98.06 27 ASP B CA 1
ATOM 1459 C C . ASP B 1 27 ? -4.152 1.271 9.516 1 98.06 27 ASP B C 1
ATOM 1461 O O . ASP B 1 27 ? -3.67 0.14 9.609 1 98.06 27 ASP B O 1
ATOM 1465 N N . ALA B 1 28 ? -4.688 1.763 8.391 1 98.25 28 ALA B N 1
ATOM 1466 C CA . ALA B 1 28 ? -4.656 0.968 7.168 1 98.25 28 ALA B CA 1
ATOM 1467 C C . ALA B 1 28 ? -3.221 0.699 6.727 1 98.25 28 ALA B C 1
ATOM 1469 O O . ALA B 1 28 ? -2.91 -0.389 6.234 1 98.25 28 ALA B O 1
ATOM 1470 N N . LEU B 1 29 ? -2.367 1.609 6.934 1 97.31 29 LEU B N 1
ATOM 1471 C CA . LEU B 1 29 ? -0.953 1.435 6.621 1 97.31 29 LEU B CA 1
ATOM 1472 C C . LEU B 1 29 ? -0.321 0.385 7.531 1 97.31 29 LEU B C 1
ATOM 1474 O O . LEU B 1 29 ? 0.473 -0.44 7.074 1 97.31 29 LEU B O 1
ATOM 1478 N N . ASP B 1 30 ? -0.672 0.467 8.797 1 95.94 30 ASP B N 1
ATOM 1479 C CA . ASP B 1 30 ? -0.16 -0.509 9.75 1 95.94 30 ASP B CA 1
ATOM 1480 C C . ASP B 1 30 ? -0.624 -1.92 9.398 1 95.94 30 ASP B C 1
ATOM 1482 O O . ASP B 1 30 ? 0.139 -2.879 9.531 1 95.94 30 ASP B O 1
ATOM 1486 N N . VAL B 1 31 ? -1.813 -2.035 8.984 1 96.75 31 VAL B N 1
ATOM 1487 C CA . VAL B 1 31 ? -2.332 -3.334 8.562 1 96.75 31 VAL B CA 1
ATOM 1488 C C . VAL B 1 31 ? -1.577 -3.818 7.328 1 96.75 31 VAL B C 1
ATOM 1490 O O . VAL B 1 31 ? -1.174 -4.984 7.258 1 96.75 31 VAL B O 1
ATOM 1493 N N . LEU B 1 32 ? -1.35 -2.918 6.391 1 97 32 LEU B N 1
ATOM 1494 C CA . LEU B 1 32 ? -0.617 -3.291 5.184 1 97 32 LEU B CA 1
ATOM 1495 C C . LEU B 1 32 ? 0.782 -3.789 5.531 1 97 32 LEU B C 1
ATOM 1497 O O . LEU B 1 32 ? 1.279 -4.734 4.914 1 97 32 LEU B O 1
ATOM 1501 N N . ARG B 1 33 ? 1.354 -3.217 6.539 1 95.56 33 ARG B N 1
ATOM 1502 C CA . ARG B 1 33 ? 2.699 -3.578 6.973 1 95.56 33 ARG B CA 1
ATOM 1503 C C . ARG B 1 33 ? 2.762 -5.039 7.406 1 95.56 33 ARG B C 1
ATOM 1505 O O . ARG B 1 33 ? 3.82 -5.668 7.34 1 95.56 33 ARG B O 1
ATOM 1512 N N . GLN B 1 34 ? 1.714 -5.562 7.781 1 94 34 GLN B N 1
ATOM 1513 C CA . GLN B 1 34 ? 1.666 -6.934 8.273 1 94 34 GLN B CA 1
ATOM 1514 C C . GLN B 1 34 ? 1.608 -7.93 7.121 1 94 34 GLN B C 1
ATOM 1516 O O . GLN B 1 34 ? 1.805 -9.133 7.32 1 94 34 GLN B O 1
ATOM 1521 N N . TYR B 1 35 ? 1.426 -7.414 5.918 1 94.81 35 TYR B N 1
ATOM 1522 C CA . TYR B 1 35 ? 1.205 -8.32 4.797 1 94.81 35 TYR B CA 1
ATOM 1523 C C . TYR B 1 35 ? 2.381 -8.289 3.828 1 94.81 35 TYR B C 1
ATOM 1525 O O . TYR B 1 35 ? 2.385 -9 2.822 1 94.81 35 TYR B O 1
ATOM 1533 N N . VAL B 1 36 ? 3.342 -7.457 4.137 1 94.69 36 VAL B N 1
ATOM 1534 C CA . VAL B 1 36 ? 4.574 -7.48 3.355 1 94.69 36 VAL B CA 1
ATOM 1535 C C . VAL B 1 36 ? 5.605 -8.375 4.039 1 94.69 36 VAL B C 1
ATOM 1537 O O . VAL B 1 36 ? 5.508 -8.641 5.238 1 94.69 36 VAL B O 1
ATOM 1540 N N . PRO B 1 37 ? 6.531 -8.906 3.244 1 90.06 37 PRO B N 1
ATOM 1541 C CA . PRO B 1 37 ? 7.383 -9.984 3.754 1 90.06 37 PRO B CA 1
ATOM 1542 C C . PRO B 1 37 ? 8.359 -9.508 4.824 1 90.06 37 PRO B C 1
ATOM 1544 O O . PRO B 1 37 ? 9.031 -10.32 5.465 1 90.06 37 PRO B O 1
ATOM 1547 N N . ILE B 1 38 ? 8.523 -8.258 5.008 1 84.19 38 ILE B N 1
ATOM 1548 C CA . ILE B 1 38 ? 9.477 -7.789 6.012 1 84.19 38 ILE B CA 1
ATOM 1549 C C . ILE B 1 38 ? 8.734 -7.207 7.207 1 84.19 38 ILE B C 1
ATOM 1551 O O . ILE B 1 38 ? 7.84 -6.371 7.039 1 84.19 38 ILE B O 1
ATOM 1555 N N . THR B 1 39 ? 8.352 -8.031 8.117 1 66.19 39 THR B N 1
ATOM 1556 C CA . THR B 1 39 ? 7.766 -7.461 9.32 1 66.19 39 THR B CA 1
ATOM 1557 C C . THR B 1 39 ? 8.836 -7.195 10.375 1 66.19 39 THR B C 1
ATOM 1559 O O . THR B 1 39 ? 9.742 -8.016 10.57 1 66.19 39 THR B O 1
ATOM 1562 N N . ALA B 1 40 ? 9.078 -5.938 10.484 1 60.97 40 ALA B N 1
ATOM 1563 C CA . ALA B 1 40 ? 10.188 -5.516 11.328 1 60.97 40 ALA B CA 1
ATOM 1564 C C . ALA B 1 40 ? 9.922 -5.855 12.797 1 60.97 40 ALA B C 1
ATOM 1566 O O . ALA B 1 40 ? 8.844 -5.559 13.32 1 60.97 40 ALA B O 1
ATOM 1567 N N . GLN B 1 41 ? 10.578 -6.953 13.289 1 60.94 41 GLN B N 1
ATOM 1568 C CA . GLN B 1 41 ? 10.523 -7.293 14.703 1 60.94 41 GLN B CA 1
ATOM 1569 C C . GLN B 1 41 ? 10.844 -6.082 15.57 1 60.94 41 GLN B C 1
ATOM 1571 O O . GLN B 1 41 ? 10.211 -5.871 16.609 1 60.94 41 GLN B O 1
ATOM 1576 N N . HIS B 1 42 ? 11.75 -5.297 15.008 1 63.84 42 HIS B N 1
ATOM 1577 C CA . HIS B 1 42 ? 12.234 -4.273 15.922 1 63.84 42 HIS B CA 1
ATOM 1578 C C . HIS B 1 42 ? 11.828 -2.879 15.461 1 63.84 42 HIS B C 1
ATOM 1580 O O . HIS B 1 42 ? 11.492 -2.021 16.281 1 63.84 42 HIS B O 1
ATOM 1586 N N . GLN B 1 43 ? 11.953 -2.676 14.203 1 80.94 43 GLN B N 1
ATOM 1587 C CA . GLN B 1 43 ? 11.633 -1.334 13.727 1 80.94 43 GLN B CA 1
ATOM 1588 C C . GLN B 1 43 ? 10.586 -1.377 12.617 1 80.94 43 GLN B C 1
ATOM 1590 O O . GLN B 1 43 ? 10.758 -2.08 11.617 1 80.94 43 GLN B O 1
ATOM 1595 N N . LYS B 1 44 ? 9.594 -0.526 12.922 1 89.06 44 LYS B N 1
ATOM 1596 C CA . LYS B 1 44 ? 8.523 -0.414 11.938 1 89.06 44 LYS B CA 1
ATOM 1597 C C . LYS B 1 44 ? 9.023 0.247 10.656 1 89.06 44 LYS B C 1
ATOM 1599 O O . LYS B 1 44 ? 9.789 1.216 10.703 1 89.06 44 LYS B O 1
ATOM 1604 N N . LEU B 1 45 ? 8.688 -0.38 9.539 1 93.56 45 LEU B N 1
ATOM 1605 C CA . LEU B 1 45 ? 8.984 0.253 8.258 1 93.56 45 LEU B CA 1
ATOM 1606 C C . LEU B 1 45 ? 8.336 1.629 8.172 1 93.56 45 LEU B C 1
ATOM 1608 O O . LEU B 1 45 ? 7.227 1.829 8.68 1 93.56 45 LEU B O 1
ATOM 1612 N N . SER B 1 46 ? 9.023 2.578 7.531 1 95.5 46 SER B N 1
ATOM 1613 C CA . SER B 1 46 ? 8.422 3.887 7.297 1 95.5 46 SER B CA 1
ATOM 1614 C C . SER B 1 46 ? 7.234 3.789 6.34 1 95.5 46 SER B C 1
ATOM 1616 O O . SER B 1 46 ? 7.062 2.775 5.664 1 95.5 46 SER B O 1
ATOM 1618 N N . LYS B 1 47 ? 6.488 4.859 6.312 1 96.88 47 LYS B N 1
ATOM 1619 C CA . LYS B 1 47 ? 5.328 4.887 5.426 1 96.88 47 LYS B CA 1
ATOM 1620 C C . LYS B 1 47 ? 5.738 4.695 3.971 1 96.88 47 LYS B C 1
ATOM 1622 O O . LYS B 1 47 ? 5.145 3.887 3.252 1 96.88 47 LYS B O 1
ATOM 1627 N N . ILE B 1 48 ? 6.773 5.406 3.582 1 97.75 48 ILE B N 1
ATOM 1628 C CA . ILE B 1 48 ? 7.184 5.371 2.182 1 97.75 48 ILE B CA 1
ATOM 1629 C C . ILE B 1 48 ? 7.762 3.998 1.85 1 97.75 48 ILE B C 1
ATOM 1631 O O . ILE B 1 48 ? 7.516 3.459 0.768 1 97.75 48 ILE B O 1
ATOM 1635 N N . GLU B 1 49 ? 8.492 3.43 2.766 1 96.5 49 GLU B N 1
ATOM 1636 C CA . GLU B 1 49 ? 9.078 2.111 2.543 1 96.5 49 GLU B CA 1
ATOM 1637 C C . GLU B 1 49 ? 8 1.029 2.49 1 96.5 49 GLU B C 1
ATOM 1639 O O . GLU B 1 49 ? 8.117 0.07 1.724 1 96.5 49 GLU B O 1
ATOM 1644 N N . THR B 1 50 ? 6.961 1.185 3.312 1 97.12 50 THR B N 1
ATOM 1645 C CA . THR B 1 50 ? 5.848 0.243 3.279 1 97.12 50 THR B CA 1
ATOM 1646 C C . THR B 1 50 ? 5.176 0.247 1.91 1 97.12 50 THR B C 1
ATOM 1648 O O . THR B 1 50 ? 4.922 -0.813 1.333 1 97.12 50 THR B O 1
ATOM 1651 N N . LEU B 1 51 ? 4.984 1.406 1.371 1 98.44 51 LEU B N 1
ATOM 1652 C CA . LEU B 1 51 ? 4.324 1.562 0.082 1 98.44 51 LEU B CA 1
ATOM 1653 C C . LEU B 1 51 ? 5.176 0.987 -1.043 1 98.44 51 LEU B C 1
ATOM 1655 O O . LEU B 1 51 ? 4.676 0.251 -1.896 1 98.44 51 LEU B O 1
ATOM 1659 N N . ARG B 1 52 ? 6.402 1.271 -1.018 1 98.19 52 ARG B N 1
ATOM 1660 C CA . ARG B 1 52 ? 7.32 0.797 -2.047 1 98.19 52 ARG B CA 1
ATOM 1661 C C . ARG B 1 52 ? 7.492 -0.716 -1.975 1 98.19 52 ARG B C 1
ATOM 1663 O O . ARG B 1 52 ? 7.5 -1.396 -3.004 1 98.19 52 ARG B O 1
ATOM 1670 N N . LEU B 1 53 ? 7.602 -1.196 -0.759 1 97.62 53 LEU B N 1
ATOM 1671 C CA . LEU B 1 53 ? 7.742 -2.641 -0.604 1 97.62 53 LEU B CA 1
ATOM 1672 C C . LEU B 1 53 ? 6.465 -3.361 -1.023 1 97.62 53 LEU B C 1
ATOM 1674 O O . LEU B 1 53 ? 6.523 -4.434 -1.63 1 97.62 53 LEU B O 1
ATOM 1678 N N . ALA B 1 54 ? 5.344 -2.77 -0.698 1 98.31 54 ALA B N 1
ATOM 1679 C CA . ALA B 1 54 ? 4.074 -3.373 -1.103 1 98.31 54 ALA B CA 1
ATOM 1680 C C . ALA B 1 54 ? 3.982 -3.486 -2.621 1 98.31 54 ALA B C 1
ATOM 1682 O O . ALA B 1 54 ? 3.596 -4.531 -3.15 1 98.31 54 ALA B O 1
ATOM 1683 N N . LYS B 1 55 ? 4.316 -2.43 -3.318 1 98.25 55 LYS B N 1
ATOM 1684 C CA . LYS B 1 55 ? 4.32 -2.445 -4.777 1 98.25 55 LYS B CA 1
ATOM 1685 C C . LYS B 1 55 ? 5.254 -3.527 -5.312 1 98.25 55 LYS B C 1
ATOM 1687 O O . LYS B 1 55 ? 4.875 -4.297 -6.199 1 98.25 55 LYS B O 1
ATOM 1692 N N . ASN B 1 56 ? 6.453 -3.588 -4.758 1 98.25 56 ASN B N 1
ATOM 1693 C CA . ASN B 1 56 ? 7.426 -4.586 -5.195 1 98.25 56 ASN B CA 1
ATOM 1694 C C . ASN B 1 56 ? 6.926 -6.004 -4.945 1 98.25 56 ASN B C 1
ATOM 1696 O O . ASN B 1 56 ? 7.109 -6.891 -5.781 1 98.25 56 ASN B O 1
ATOM 1700 N N . TYR B 1 57 ? 6.305 -6.16 -3.77 1 98.19 57 TYR B N 1
ATOM 1701 C CA . TYR B 1 57 ? 5.809 -7.473 -3.373 1 98.19 57 TYR B CA 1
ATOM 1702 C C . TYR B 1 57 ? 4.684 -7.934 -4.293 1 98.19 57 TYR B C 1
ATOM 1704 O O . TYR B 1 57 ? 4.668 -9.086 -4.734 1 98.19 57 TYR B O 1
ATOM 1712 N N . ILE B 1 58 ? 3.797 -7.043 -4.637 1 98.12 58 ILE B N 1
ATOM 1713 C CA . ILE B 1 58 ? 2.707 -7.352 -5.555 1 98.12 58 ILE B CA 1
ATOM 1714 C C . ILE B 1 58 ? 3.275 -7.777 -6.906 1 98.12 58 ILE B C 1
ATOM 1716 O O . ILE B 1 58 ? 2.861 -8.797 -7.469 1 98.12 58 ILE B O 1
ATOM 1720 N N . LEU B 1 59 ? 4.246 -7.035 -7.348 1 97.69 59 LEU B N 1
ATOM 1721 C CA . LEU B 1 59 ? 4.867 -7.344 -8.633 1 97.69 59 LEU B CA 1
ATOM 1722 C C . LEU B 1 59 ? 5.543 -8.711 -8.594 1 97.69 59 LEU B C 1
ATOM 1724 O O . LEU B 1 59 ? 5.441 -9.484 -9.547 1 97.69 59 LEU B O 1
ATOM 1728 N N . ALA B 1 60 ? 6.199 -9.016 -7.52 1 97.12 60 ALA B N 1
ATOM 1729 C CA . ALA B 1 60 ? 6.867 -10.305 -7.367 1 97.12 60 ALA B CA 1
ATOM 1730 C C . ALA B 1 60 ? 5.855 -11.445 -7.379 1 97.12 60 ALA B C 1
ATOM 1732 O O . ALA B 1 60 ? 6.062 -12.461 -8.047 1 97.12 60 ALA B O 1
ATOM 1733 N N . LEU B 1 61 ? 4.809 -11.242 -6.629 1 97.12 61 LEU B N 1
ATOM 1734 C CA . LEU B 1 61 ? 3.775 -12.273 -6.574 1 97.12 61 LEU B CA 1
ATOM 1735 C C . LEU B 1 61 ? 3.145 -12.484 -7.945 1 97.12 61 LEU B C 1
ATOM 1737 O O . LEU B 1 61 ? 2.906 -13.625 -8.352 1 97.12 61 LEU B O 1
ATOM 1741 N N . GLN B 1 62 ? 2.936 -11.383 -8.68 1 96.75 62 GLN B N 1
ATOM 1742 C CA . GLN B 1 62 ? 2.361 -11.461 -10.023 1 96.75 62 GLN B CA 1
ATOM 1743 C C . GLN B 1 62 ? 3.287 -12.211 -10.969 1 96.75 62 GLN B C 1
ATOM 1745 O O . GLN B 1 62 ? 2.83 -13.031 -11.773 1 96.75 62 GLN B O 1
ATOM 1750 N N . ARG B 1 63 ? 4.473 -11.977 -10.82 1 96.31 63 ARG B N 1
ATOM 1751 C CA . ARG B 1 63 ? 5.445 -12.633 -11.695 1 96.31 63 ARG B CA 1
ATOM 1752 C C . ARG B 1 63 ? 5.48 -14.133 -11.445 1 96.31 63 ARG B C 1
ATOM 1754 O O . ARG B 1 63 ? 5.543 -14.922 -12.391 1 96.31 63 ARG B O 1
ATOM 1761 N N . ILE B 1 64 ? 5.449 -14.477 -10.188 1 96.12 64 ILE B N 1
ATOM 1762 C CA . ILE B 1 64 ? 5.457 -15.898 -9.844 1 96.12 64 ILE B CA 1
ATOM 1763 C C . ILE B 1 64 ? 4.219 -16.578 -10.43 1 96.12 64 ILE B C 1
ATOM 1765 O O . ILE B 1 64 ? 4.309 -17.656 -11 1 96.12 64 ILE B O 1
ATOM 1769 N N . LEU B 1 65 ? 3.137 -15.938 -10.336 1 95 65 LEU B N 1
ATOM 1770 C CA . LEU B 1 65 ? 1.882 -16.5 -10.812 1 95 65 LEU B CA 1
ATOM 1771 C C . LEU B 1 65 ? 1.866 -16.594 -12.336 1 95 65 LEU B C 1
ATOM 1773 O O . LEU B 1 65 ? 1.34 -17.547 -12.898 1 95 65 LEU B O 1
ATOM 1777 N N . GLN B 1 66 ? 2.465 -15.664 -13.039 1 94.75 66 GLN B N 1
ATOM 1778 C CA . GLN B 1 66 ? 2.453 -15.602 -14.492 1 94.75 66 GLN B CA 1
ATOM 1779 C C . GLN B 1 66 ? 3.434 -16.594 -15.102 1 94.75 66 GLN B C 1
ATOM 1781 O O . GLN B 1 66 ? 3.131 -17.234 -16.109 1 94.75 66 GLN B O 1
ATOM 1786 N N . THR B 1 67 ? 4.531 -16.797 -14.461 1 94 67 THR B N 1
ATOM 1787 C CA . THR B 1 67 ? 5.59 -17.609 -15.047 1 94 67 THR B CA 1
ATOM 1788 C C . THR B 1 67 ? 5.547 -19.031 -14.5 1 94 67 THR B C 1
ATOM 1790 O O . THR B 1 67 ? 6.082 -19.953 -15.109 1 94 67 THR B O 1
ATOM 1793 N N . GLY B 1 68 ? 5.008 -19.156 -13.352 1 91.69 68 GLY B N 1
ATOM 1794 C CA . GLY B 1 68 ? 5.031 -20.453 -12.68 1 91.69 68 GLY B CA 1
ATOM 1795 C C . GLY B 1 68 ? 6.391 -20.797 -12.109 1 91.69 68 GLY B C 1
ATOM 1796 O O . GLY B 1 68 ? 6.594 -21.922 -11.617 1 91.69 68 GLY B O 1
ATOM 1797 N N . ARG B 1 69 ? 7.312 -19.75 -12.148 1 93.88 69 ARG B N 1
ATOM 1798 C CA . ARG B 1 69 ? 8.68 -19.969 -11.68 1 93.88 69 ARG B CA 1
ATOM 1799 C C . ARG B 1 69 ? 8.914 -19.297 -10.336 1 93.88 69 ARG B C 1
ATOM 1801 O O . ARG B 1 69 ? 8.562 -18.141 -10.148 1 93.88 69 ARG B O 1
ATOM 1808 N N . GLN B 1 70 ? 9.5 -20.094 -9.469 1 93.69 70 GLN B N 1
ATOM 1809 C CA . GLN B 1 70 ? 9.906 -19.531 -8.188 1 93.69 70 GLN B CA 1
ATOM 1810 C C . GLN B 1 70 ? 11.281 -18.875 -8.289 1 93.69 70 GLN B C 1
ATOM 1812 O O . GLN B 1 70 ? 12.25 -19.516 -8.703 1 93.69 70 GLN B O 1
ATOM 1817 N N . PRO B 1 71 ? 11.227 -17.672 -7.953 1 95.06 71 PRO B N 1
ATOM 1818 C CA . PRO B 1 71 ? 12.539 -17.031 -7.988 1 95.06 71 PRO B CA 1
ATOM 1819 C C . PRO B 1 71 ? 13.492 -17.578 -6.934 1 95.06 71 PRO B C 1
ATOM 1821 O O . PRO B 1 71 ? 13.055 -18.078 -5.895 1 95.06 71 PRO B O 1
ATOM 1824 N N . THR B 1 72 ? 14.805 -17.484 -7.281 1 94.38 72 THR B N 1
ATOM 1825 C CA . THR B 1 72 ? 15.805 -17.766 -6.262 1 94.38 72 THR B CA 1
ATOM 1826 C C . THR B 1 72 ? 15.758 -16.719 -5.152 1 94.38 72 THR B C 1
ATOM 1828 O O . THR B 1 72 ? 15.227 -15.617 -5.348 1 94.38 72 THR B O 1
ATOM 1831 N N . PRO B 1 73 ? 16.297 -17.047 -3.998 1 93.44 73 PRO B N 1
ATOM 1832 C CA . PRO B 1 73 ? 16.328 -16.047 -2.926 1 93.44 73 PRO B CA 1
ATOM 1833 C C . PRO B 1 73 ? 17 -14.742 -3.35 1 93.44 73 PRO B C 1
ATOM 1835 O O . PRO B 1 73 ? 16.531 -13.656 -2.99 1 93.44 73 PRO B O 1
ATOM 1838 N N . LEU B 1 74 ? 17.984 -14.836 -4.078 1 94.19 74 LEU B N 1
ATOM 1839 C CA . LEU B 1 74 ? 18.703 -13.648 -4.531 1 94.19 74 LEU B CA 1
ATOM 1840 C C . LEU B 1 74 ? 17.859 -12.836 -5.504 1 94.19 74 LEU B C 1
ATOM 1842 O O . LEU B 1 74 ? 17.781 -11.617 -5.395 1 94.19 74 LEU B O 1
ATOM 1846 N N . GLU B 1 75 ? 17.203 -13.508 -6.457 1 94.88 75 GLU B N 1
ATOM 1847 C CA . GLU B 1 75 ? 16.312 -12.828 -7.398 1 94.88 75 GLU B CA 1
ATOM 1848 C C . GLU B 1 75 ? 15.156 -12.148 -6.676 1 94.88 75 GLU B C 1
ATOM 1850 O O . GLU B 1 75 ? 14.812 -11 -6.984 1 94.88 75 GLU B O 1
ATOM 1855 N N . TYR B 1 76 ? 14.641 -12.922 -5.715 1 95.5 76 TYR B N 1
ATOM 1856 C CA . TYR B 1 76 ? 13.523 -12.422 -4.93 1 95.5 76 TYR B CA 1
ATOM 1857 C C . TYR B 1 76 ? 13.922 -11.195 -4.117 1 95.5 76 TYR B C 1
ATOM 1859 O O . TYR B 1 76 ? 13.211 -10.195 -4.102 1 95.5 76 TYR B O 1
ATOM 1867 N N . ALA B 1 77 ? 15.055 -11.242 -3.539 1 94.75 77 ALA B N 1
ATOM 1868 C CA . ALA B 1 77 ? 15.57 -10.125 -2.75 1 94.75 77 ALA B CA 1
ATOM 1869 C C . ALA B 1 77 ? 15.789 -8.891 -3.623 1 94.75 77 ALA B C 1
ATOM 1871 O O . ALA B 1 77 ? 15.469 -7.77 -3.219 1 94.75 77 ALA B O 1
ATOM 1872 N N . HIS B 1 78 ? 16.297 -9.125 -4.762 1 95.44 78 HIS B N 1
ATOM 1873 C CA . HIS B 1 78 ? 16.516 -8.023 -5.691 1 95.44 78 HIS B CA 1
ATOM 1874 C C . HIS B 1 78 ? 15.203 -7.359 -6.086 1 95.44 78 HIS B C 1
ATOM 1876 O O . HIS B 1 78 ? 15.117 -6.129 -6.141 1 95.44 78 HIS B O 1
ATOM 1882 N N . GLN B 1 79 ? 14.227 -8.164 -6.375 1 96.06 79 GLN B N 1
ATOM 1883 C CA . GLN B 1 79 ? 12.922 -7.648 -6.77 1 96.06 79 GLN B CA 1
ATOM 1884 C C . GLN B 1 79 ? 12.281 -6.848 -5.641 1 96.06 79 GLN B C 1
ATOM 1886 O O . GLN B 1 79 ? 11.711 -5.781 -5.875 1 96.06 79 GLN B O 1
ATOM 1891 N N . LEU B 1 80 ? 12.391 -7.344 -4.426 1 96.88 80 LEU B N 1
ATOM 1892 C CA . LEU B 1 80 ? 11.734 -6.723 -3.277 1 96.88 80 LEU B CA 1
ATOM 1893 C C . LEU B 1 80 ? 12.453 -5.441 -2.871 1 96.88 80 LEU B C 1
ATOM 1895 O O . LEU B 1 80 ? 11.844 -4.531 -2.312 1 96.88 80 LEU B O 1
ATOM 1899 N N . SER B 1 81 ? 13.742 -5.242 -3.209 1 96.44 81 SER B N 1
ATOM 1900 C CA . SER B 1 81 ? 14.562 -4.18 -2.637 1 96.44 81 SER B CA 1
ATOM 1901 C C . SER B 1 81 ? 14.586 -2.951 -3.539 1 96.44 81 SER B C 1
ATOM 1903 O O . SER B 1 81 ? 15.133 -1.91 -3.168 1 96.44 81 SER B O 1
ATOM 1905 N N . ILE B 1 82 ? 13.953 -3.057 -4.688 1 96.38 82 ILE B N 1
ATOM 1906 C CA . ILE B 1 82 ? 14.023 -1.984 -5.676 1 96.38 82 ILE B CA 1
ATOM 1907 C C . ILE B 1 82 ? 13.477 -0.694 -5.07 1 96.38 82 ILE B C 1
ATOM 1909 O O . ILE B 1 82 ? 12.312 -0.639 -4.656 1 96.38 82 ILE B O 1
ATOM 1913 N N . GLY B 1 83 ? 14.336 0.294 -5 1 95.81 83 GLY B N 1
ATOM 1914 C CA . GLY B 1 83 ? 13.914 1.617 -4.566 1 95.81 83 GLY B CA 1
ATOM 1915 C C . GLY B 1 83 ? 13.867 1.765 -3.059 1 95.81 83 GLY B C 1
ATOM 1916 O O . GLY B 1 83 ? 13.422 2.793 -2.543 1 95.81 83 GLY B O 1
ATOM 1917 N N . LEU B 1 84 ? 14.328 0.768 -2.271 1 95.81 84 LEU B N 1
ATOM 1918 C CA . LEU B 1 84 ? 14.281 0.834 -0.814 1 95.81 84 LEU B CA 1
ATOM 1919 C C . LEU B 1 84 ? 15.609 1.34 -0.25 1 95.81 84 LEU B C 1
ATOM 1921 O O . LEU B 1 84 ? 16.609 1.419 -0.971 1 95.81 84 LEU B O 1
ATOM 1925 N N . SER B 1 85 ? 15.477 1.771 0.958 1 94.31 85 SER B N 1
ATOM 1926 C CA . SER B 1 85 ? 16.688 2.229 1.637 1 94.31 85 SER B CA 1
ATOM 1927 C C . SER B 1 85 ? 17.656 1.078 1.863 1 94.31 85 SER B C 1
ATOM 1929 O O . SER B 1 85 ? 17.266 -0.091 1.827 1 94.31 85 SER B O 1
ATOM 1931 N N . GLN B 1 86 ? 18.906 1.447 2.137 1 93.12 86 GLN B N 1
ATOM 1932 C CA . GLN B 1 86 ? 19.938 0.456 2.436 1 93.12 86 GLN B CA 1
ATOM 1933 C C . GLN B 1 86 ? 19.594 -0.332 3.697 1 93.12 86 GLN B C 1
ATOM 1935 O O . GLN B 1 86 ? 19.844 -1.538 3.768 1 93.12 86 GLN B O 1
ATOM 1940 N N . THR B 1 87 ? 19.031 0.356 4.602 1 90.94 87 THR B N 1
ATOM 1941 C CA . THR B 1 87 ? 18.641 -0.285 5.852 1 90.94 87 THR B CA 1
ATOM 1942 C C . THR B 1 87 ? 17.594 -1.358 5.602 1 90.94 87 THR B C 1
ATOM 1944 O O . THR B 1 87 ? 17.734 -2.496 6.059 1 90.94 87 THR B O 1
ATOM 1947 N N . THR B 1 88 ? 16.562 -1.004 4.816 1 92.5 88 THR B N 1
ATOM 1948 C CA . THR B 1 88 ? 15.492 -1.946 4.504 1 92.5 88 THR B CA 1
ATOM 1949 C C . THR B 1 88 ? 16.016 -3.078 3.621 1 92.5 88 THR B C 1
ATOM 1951 O O . THR B 1 88 ? 15.641 -4.238 3.811 1 92.5 88 THR B O 1
ATOM 1954 N N . THR B 1 89 ? 16.859 -2.736 2.725 1 93.81 89 THR B N 1
ATOM 1955 C CA . THR B 1 89 ? 17.484 -3.738 1.865 1 93.81 89 THR B CA 1
ATOM 1956 C C . THR B 1 89 ? 18.266 -4.75 2.695 1 93.81 89 THR B C 1
ATOM 1958 O O . THR B 1 89 ? 18.203 -5.953 2.445 1 93.81 89 THR B O 1
ATOM 1961 N N . ASN B 1 90 ? 18.938 -4.297 3.623 1 91.88 90 ASN B N 1
ATOM 1962 C CA . ASN B 1 90 ? 19.703 -5.16 4.516 1 91.88 90 ASN B CA 1
ATOM 1963 C C . ASN B 1 90 ? 18.797 -6.082 5.324 1 91.88 90 ASN B C 1
ATOM 1965 O O . ASN B 1 90 ? 19.109 -7.25 5.535 1 91.88 90 ASN B O 1
ATOM 1969 N N . MET B 1 91 ? 17.734 -5.508 5.762 1 90.62 91 MET B N 1
ATOM 1970 C CA . MET B 1 91 ? 16.766 -6.312 6.492 1 90.62 91 MET B CA 1
ATOM 1971 C C . MET B 1 91 ? 16.234 -7.453 5.625 1 90.62 91 MET B C 1
ATOM 1973 O O . MET B 1 91 ? 16.125 -8.586 6.082 1 90.62 91 MET B O 1
ATOM 1977 N N . LEU B 1 92 ? 15.977 -7.09 4.387 1 92.62 92 LEU B N 1
ATOM 1978 C CA . LEU B 1 92 ? 15.484 -8.086 3.443 1 92.62 92 LEU B CA 1
ATOM 1979 C C . LEU B 1 92 ? 16.531 -9.156 3.184 1 92.62 92 LEU B C 1
ATOM 1981 O O . LEU B 1 92 ? 16.219 -10.352 3.111 1 92.62 92 LEU B O 1
ATOM 1985 N N . ALA B 1 93 ? 17.719 -8.742 3.006 1 92.94 93 ALA B N 1
ATOM 1986 C CA . ALA B 1 93 ? 18.828 -9.664 2.771 1 92.94 93 ALA B CA 1
ATOM 1987 C C . ALA B 1 93 ? 18.938 -10.68 3.91 1 92.94 93 ALA B C 1
ATOM 1989 O O . ALA B 1 93 ? 19.109 -11.875 3.67 1 92.94 93 ALA B O 1
ATOM 1990 N N . ASN B 1 94 ? 18.828 -10.188 5.121 1 90.06 94 ASN B N 1
ATOM 1991 C CA . ASN B 1 94 ? 18.906 -11.047 6.301 1 90.06 94 ASN B CA 1
ATOM 1992 C C . ASN B 1 94 ? 17.734 -12.016 6.363 1 90.06 94 ASN B C 1
ATOM 1994 O O . ASN B 1 94 ? 17.906 -13.195 6.664 1 90.06 94 ASN B O 1
ATOM 1998 N N . LEU B 1 95 ? 16.609 -11.484 6.051 1 88.94 95 LEU B N 1
ATOM 1999 C CA . LEU B 1 95 ? 15.398 -12.289 6.07 1 88.94 95 LEU B CA 1
ATOM 2000 C C . LEU B 1 95 ? 15.492 -13.445 5.078 1 88.94 95 LEU B C 1
ATOM 2002 O O . LEU B 1 95 ? 15.086 -14.57 5.383 1 88.94 95 LEU B O 1
ATOM 2006 N N . LEU B 1 96 ? 16.109 -13.117 3.908 1 92.31 96 LEU B N 1
ATOM 2007 C CA . LEU B 1 96 ? 16.125 -14.086 2.82 1 92.31 96 LEU B CA 1
ATOM 2008 C C . LEU B 1 96 ? 17.469 -14.828 2.777 1 92.31 96 LEU B C 1
ATOM 2010 O O . LEU B 1 96 ? 17.719 -15.594 1.844 1 92.31 96 LEU B O 1
ATOM 2014 N N . GLN B 1 97 ? 18.234 -14.539 3.746 1 92.06 97 GLN B N 1
ATOM 2015 C CA . GLN B 1 97 ? 19.531 -15.203 3.9 1 92.06 97 GLN B CA 1
ATOM 2016 C C . GLN B 1 97 ? 20.391 -15.016 2.658 1 92.06 97 GLN B C 1
ATOM 2018 O O . GLN B 1 97 ? 20.953 -15.984 2.141 1 92.06 97 GLN B O 1
ATOM 2023 N N . VAL B 1 98 ? 20.422 -13.805 2.139 1 94.31 98 VAL B N 1
ATOM 2024 C CA . VAL B 1 98 ? 21.266 -13.367 1.035 1 94.31 98 VAL B CA 1
ATOM 2025 C C . VAL B 1 98 ? 22.266 -12.336 1.537 1 94.31 98 VAL B C 1
ATOM 2027 O O . VAL B 1 98 ? 21.969 -11.539 2.43 1 94.31 98 VAL B O 1
ATOM 2030 N N . GLN B 1 99 ? 23.438 -12.445 0.979 1 91.62 99 GLN B N 1
ATOM 2031 C CA . GLN B 1 99 ? 24.438 -11.469 1.374 1 91.62 99 GLN B CA 1
ATOM 2032 C C . GLN B 1 99 ? 24.062 -10.062 0.922 1 91.62 99 GLN B C 1
ATOM 2034 O O . GLN B 1 99 ? 23.797 -9.836 -0.259 1 91.62 99 GLN B O 1
ATOM 2039 N N . PRO B 1 100 ? 24.109 -9.164 1.823 1 89.19 100 PRO B N 1
ATOM 2040 C CA . PRO B 1 100 ? 23.703 -7.797 1.479 1 89.19 100 P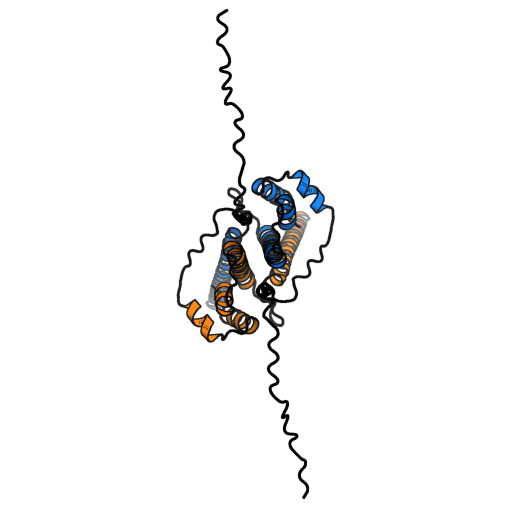RO B CA 1
ATOM 2041 C C . PRO B 1 100 ? 24.531 -7.211 0.332 1 89.19 100 PRO B C 1
ATOM 2043 O O . PRO B 1 100 ? 24.016 -6.426 -0.466 1 89.19 100 PRO B O 1
ATOM 2046 N N . ARG B 1 101 ? 25.672 -7.527 0.234 1 89.44 101 ARG B N 1
ATOM 2047 C CA . ARG B 1 101 ? 26.578 -6.988 -0.786 1 89.44 101 ARG B CA 1
ATOM 2048 C C . ARG B 1 101 ? 26.078 -7.348 -2.186 1 89.44 101 ARG B C 1
ATOM 2050 O O . ARG B 1 101 ? 26.312 -6.598 -3.139 1 89.44 101 ARG B O 1
ATOM 2057 N N . LEU B 1 102 ? 25.297 -8.422 -2.285 1 87.69 102 LEU B N 1
ATOM 2058 C CA . LEU B 1 102 ? 24.781 -8.875 -3.572 1 87.69 102 LEU B CA 1
ATOM 2059 C C . LEU B 1 102 ? 23.594 -8.023 -4.008 1 87.69 102 LEU B C 1
ATOM 2061 O O . LEU B 1 102 ? 23.203 -8.062 -5.176 1 87.69 102 LEU B O 1
ATOM 2065 N N . LEU B 1 103 ? 23.031 -7.352 -3.088 1 87.38 103 LEU B N 1
ATOM 2066 C CA . LEU B 1 103 ? 21.859 -6.531 -3.393 1 87.38 103 LEU B CA 1
ATOM 2067 C C . LEU B 1 103 ? 22.266 -5.086 -3.652 1 87.38 103 LEU B C 1
ATOM 2069 O O . LEU B 1 103 ? 21.453 -4.281 -4.117 1 87.38 103 LEU B O 1
ATOM 2073 N N . LEU B 1 104 ? 23.422 -4.656 -3.201 1 71.69 104 LEU B N 1
ATOM 2074 C CA . LEU B 1 104 ? 23.938 -3.307 -3.383 1 71.69 104 LEU B CA 1
ATOM 2075 C C . LEU B 1 104 ? 24.047 -2.961 -4.863 1 71.69 104 LEU B C 1
ATOM 2077 O O . LEU B 1 104 ? 23.844 -1.807 -5.25 1 71.69 104 LEU B O 1
ATOM 2081 N N . ALA B 1 105 ? 24.469 -3.932 -5.664 1 54.31 105 ALA B N 1
ATOM 2082 C CA . ALA B 1 105 ? 24.703 -3.623 -7.07 1 54.31 105 ALA B CA 1
ATOM 2083 C C . ALA B 1 105 ? 23.406 -3.221 -7.77 1 54.31 105 ALA B C 1
ATOM 2085 O O . ALA B 1 105 ? 23.438 -2.609 -8.844 1 54.31 105 ALA B O 1
ATOM 2086 N N . SER B 1 106 ? 22.344 -3.73 -7.242 1 50.19 106 SER B N 1
ATOM 2087 C CA . SER B 1 106 ? 21.078 -3.432 -7.887 1 50.19 106 SER B CA 1
ATOM 2088 C C . SER B 1 106 ? 20.734 -1.947 -7.789 1 50.19 106 SER B C 1
ATOM 2090 O O . SER B 1 106 ? 19.938 -1.435 -8.562 1 50.19 106 SER B O 1
ATOM 2092 N N . SER B 1 107 ? 21.156 -1.321 -6.777 1 45.75 107 SER B N 1
ATOM 2093 C CA . SER B 1 107 ? 20.828 0.092 -6.617 1 45.75 107 SER B CA 1
ATOM 2094 C C . SER B 1 107 ? 21.391 0.923 -7.77 1 45.75 107 SER B C 1
ATOM 2096 O O . SER B 1 107 ? 20.906 2.025 -8.039 1 45.75 107 SER B O 1
ATOM 2098 N N . THR B 1 108 ? 22.609 0.701 -8.086 1 39.94 108 THR B N 1
ATOM 2099 C CA . THR B 1 108 ? 23.203 1.556 -9.109 1 39.94 108 THR B CA 1
ATOM 2100 C C . THR B 1 108 ? 22.609 1.241 -10.484 1 39.94 108 THR B C 1
ATOM 2102 O O . THR B 1 108 ? 22.891 1.936 -11.461 1 39.94 108 THR B O 1
ATOM 2105 N N . SER B 1 109 ? 22.391 -0.006 -10.734 1 38.09 109 SER B N 1
ATOM 2106 C CA . SER B 1 109 ? 21.891 -0.146 -12.102 1 38.09 109 SER B CA 1
ATOM 2107 C C . SER B 1 109 ? 20.438 0.307 -12.203 1 38.09 109 SER B C 1
ATOM 2109 O O . SER B 1 109 ? 19.578 -0.216 -11.508 1 38.09 109 SER B O 1
ATOM 2111 N N . ASN B 1 110 ? 20.219 1.555 -12.352 1 37.28 110 ASN B N 1
ATOM 2112 C CA . ASN B 1 110 ? 18.984 2.186 -12.789 1 37.28 110 ASN B CA 1
ATOM 2113 C C . ASN B 1 110 ? 18.156 1.255 -13.68 1 37.28 110 ASN B C 1
ATOM 2115 O O . ASN B 1 110 ? 18.203 1.363 -14.906 1 37.28 110 ASN B O 1
ATOM 2119 N N . LEU B 1 111 ? 18.281 0.079 -13.719 1 33.88 111 LEU B N 1
ATOM 2120 C CA . LEU B 1 111 ? 17.422 -0.592 -14.688 1 33.88 111 LEU B CA 1
ATOM 2121 C C . LEU B 1 111 ? 15.961 -0.215 -14.477 1 33.88 111 LEU B C 1
ATOM 2123 O O . LEU B 1 111 ? 15.391 -0.514 -13.43 1 33.88 111 LEU B O 1
ATOM 2127 N N . GLU B 1 112 ? 15.633 0.956 -14.789 1 36.88 112 GLU B N 1
ATOM 2128 C CA . GLU B 1 112 ? 14.25 1.327 -15.062 1 36.88 112 GLU B CA 1
ATOM 2129 C C . GLU B 1 112 ? 13.445 0.132 -15.57 1 36.88 112 GLU B C 1
ATOM 2131 O O . GLU B 1 112 ? 13.539 -0.229 -16.75 1 36.88 112 GLU B O 1
ATOM 2136 N N . MET B 1 113 ? 13.539 -0.953 -14.977 1 35.03 113 MET B N 1
ATOM 2137 C CA . MET B 1 113 ? 12.57 -1.906 -15.5 1 35.03 113 MET B CA 1
ATOM 2138 C C . MET B 1 113 ? 11.203 -1.249 -15.672 1 35.03 113 MET B C 1
ATOM 2140 O O . MET B 1 113 ? 10.648 -0.699 -14.719 1 35.03 113 MET B O 1
ATOM 2144 N N . SER B 1 114 ? 11.047 -0.672 -16.719 1 35.34 114 SER B N 1
ATOM 2145 C CA . SER B 1 114 ? 9.703 -0.279 -17.125 1 35.34 114 SER B CA 1
ATOM 2146 C C . SER B 1 114 ? 8.664 -1.27 -16.609 1 35.34 114 SER B C 1
ATOM 2148 O O . SER B 1 114 ? 8.484 -2.346 -17.188 1 35.34 114 SER B O 1
ATOM 2150 N N . VAL B 1 115 ? 8.758 -1.558 -15.477 1 38.91 115 VAL B N 1
ATOM 2151 C CA . VAL B 1 115 ? 7.676 -2.432 -15.039 1 38.91 115 VAL B CA 1
ATOM 2152 C C . VAL B 1 115 ? 6.336 -1.87 -15.516 1 38.91 115 VAL B C 1
ATOM 2154 O O . VAL B 1 115 ? 5.965 -0.75 -15.156 1 38.91 115 VAL B O 1
ATOM 2157 N N . VAL B 1 116 ? 5.98 -2.078 -16.812 1 37.69 116 VAL B N 1
ATOM 2158 C CA . VAL B 1 116 ? 4.613 -1.817 -17.25 1 37.69 116 VAL B CA 1
ATOM 2159 C C . VAL B 1 116 ? 3.631 -2.559 -16.344 1 37.69 116 VAL B C 1
ATOM 2161 O O . VAL B 1 116 ? 3.82 -3.742 -16.047 1 37.69 116 VAL B O 1
ATOM 2164 N N . PRO B 1 117 ? 3.143 -1.854 -15.336 1 44.72 117 PRO B N 1
ATOM 2165 C CA . PRO B 1 117 ? 2.072 -2.582 -14.648 1 44.72 117 PRO B CA 1
ATOM 2166 C C . PRO B 1 117 ? 1.29 -3.502 -15.578 1 44.72 117 PRO B C 1
ATOM 2168 O O . PRO B 1 117 ? 1.161 -3.211 -16.766 1 44.72 117 PRO B O 1
ATOM 2171 N N . PRO B 1 118 ? 1.265 -4.723 -15.406 1 37.03 118 PRO B N 1
ATOM 2172 C CA . PRO B 1 118 ? 0.49 -5.523 -16.359 1 37.03 118 PRO B CA 1
ATOM 2173 C C . PRO B 1 118 ? -0.834 -4.867 -16.734 1 37.03 118 PRO B C 1
ATOM 2175 O O . PRO B 1 118 ? -1.503 -4.277 -15.883 1 37.03 118 PRO B O 1
ATOM 2178 N N . SER B 1 119 ? -0.839 -4.262 -17.938 1 37.31 119 SER B N 1
ATOM 2179 C CA . SER B 1 119 ? -2.082 -3.699 -18.469 1 37.31 119 SER B CA 1
ATOM 2180 C C . SER B 1 119 ? -3.287 -4.523 -18.016 1 37.31 119 SER B C 1
ATOM 2182 O O . SER B 1 119 ? -4.422 -4.043 -18.062 1 37.31 119 SER B O 1
ATOM 2184 N N . THR B 1 120 ? -3.346 -5.852 -18.469 1 35.31 120 THR B N 1
ATOM 2185 C CA . THR B 1 120 ? -4.602 -6.59 -18.422 1 35.31 120 THR B CA 1
ATOM 2186 C C . THR B 1 120 ? -4.844 -7.145 -17.016 1 35.31 120 THR B C 1
ATOM 2188 O O . THR B 1 120 ? -3.938 -7.711 -16.391 1 35.31 120 THR B O 1
ATOM 2191 N N . PRO B 1 121 ? -5.805 -6.59 -16.391 1 41.53 121 PRO B N 1
ATOM 2192 C CA . PRO B 1 121 ? -6.145 -7.277 -15.141 1 41.53 121 PRO B CA 1
ATOM 2193 C C . PRO B 1 121 ? -5.938 -8.789 -15.227 1 41.53 121 PRO B C 1
ATOM 2195 O O . PRO B 1 121 ? -6.527 -9.453 -16.078 1 41.53 121 PRO B O 1
ATOM 2198 N N . ILE B 1 122 ? -4.77 -9.195 -15.141 1 39.31 122 ILE B N 1
ATOM 2199 C CA . ILE B 1 122 ? -4.574 -10.633 -15.258 1 39.31 122 ILE B CA 1
ATOM 2200 C C . ILE B 1 122 ? -5.508 -11.359 -14.297 1 39.31 122 ILE B C 1
ATOM 2202 O O . ILE B 1 122 ? -5.383 -11.227 -13.078 1 39.31 122 ILE B O 1
ATOM 2206 N N . TYR B 1 123 ? -6.809 -11.406 -14.586 1 39.5 123 TYR B N 1
ATOM 2207 C CA . TYR B 1 123 ? -7.438 -12.547 -13.93 1 39.5 123 TYR B CA 1
ATOM 2208 C C . TYR B 1 123 ? -6.574 -13.797 -14.062 1 39.5 123 TYR B C 1
ATOM 2210 O O . TYR B 1 123 ? -5.949 -14.016 -15.102 1 39.5 123 TYR B O 1
ATOM 2218 N N . PRO B 1 124 ? -5.934 -14.203 -12.945 1 39.31 124 PRO B N 1
ATOM 2219 C CA . PRO B 1 124 ? -5.18 -15.438 -13.172 1 39.31 124 PRO B CA 1
ATOM 2220 C C . PRO B 1 124 ? -5.852 -16.359 -14.18 1 39.31 124 PRO B C 1
ATOM 2222 O O . PRO B 1 124 ? -7.016 -16.734 -14.008 1 39.31 124 PRO B O 1
ATOM 2225 N N . GLN B 1 125 ? -5.727 -16.172 -15.477 1 31.39 125 GLN B N 1
ATOM 2226 C CA . GLN B 1 125 ? -6.23 -17.109 -16.469 1 31.39 125 GLN B CA 1
ATOM 2227 C C . GLN B 1 125 ? -5.766 -18.531 -16.172 1 31.39 125 GLN B C 1
ATOM 2229 O O . GLN B 1 125 ? -4.633 -18.75 -15.742 1 31.39 125 GLN B O 1
ATOM 2234 N N . GLY B 1 126 ? -6.684 -19.5 -15.945 1 29.95 126 GLY B N 1
ATOM 2235 C CA . GLY B 1 126 ? -6.445 -20.938 -15.906 1 29.95 126 GLY B CA 1
ATOM 2236 C C . GLY B 1 126 ? -5.34 -21.375 -16.844 1 29.95 126 GLY B C 1
ATOM 2237 O O . GLY B 1 126 ? -5.227 -20.875 -17.969 1 29.95 126 GLY B O 1
ATOM 2238 N N . VAL B 1 127 ? -4.238 -21.672 -16.297 1 29.69 127 VAL B N 1
ATOM 2239 C CA . VAL B 1 127 ? -3.32 -22.438 -17.141 1 29.69 127 VAL B CA 1
ATOM 2240 C C . VAL B 1 127 ? -4.086 -23.547 -17.875 1 29.69 127 VAL B C 1
ATOM 2242 O O . VAL B 1 127 ? -4.824 -24.312 -17.25 1 29.69 127 VAL B O 1
ATOM 2245 N N . GLN B 1 128 ? -4.641 -23.328 -19.047 1 24.77 128 GLN B N 1
ATOM 2246 C CA . GLN B 1 128 ? -5.07 -24.422 -19.922 1 24.77 128 GLN B CA 1
ATOM 2247 C C . GLN B 1 128 ? -4.012 -25.516 -19.984 1 24.77 128 GLN B C 1
ATOM 2249 O O . GLN B 1 128 ? -2.883 -25.266 -20.422 1 24.77 128 GLN B O 1
ATOM 2254 N N . TYR B 1 129 ? -3.936 -26.297 -18.969 1 22.11 129 TYR B N 1
ATOM 2255 C CA . TYR B 1 129 ? -3.273 -27.578 -19.234 1 22.11 129 TYR B CA 1
ATOM 2256 C C . TYR B 1 129 ? -3.777 -28.203 -20.531 1 22.11 129 TYR B C 1
ATOM 2258 O O . TYR B 1 129 ? -4.984 -28.375 -20.719 1 22.11 129 TYR B O 1
ATOM 2266 N N . CYS B 1 130 ? -3.15 -27.828 -21.609 1 24.86 130 CYS B N 1
ATOM 2267 C CA . CYS B 1 130 ? -3.34 -28.516 -22.891 1 24.86 130 CYS B CA 1
ATOM 2268 C C . CYS B 1 130 ? -3.209 -30.031 -22.719 1 24.86 130 CYS B C 1
ATOM 2270 O O . CYS B 1 130 ? -2.115 -30.531 -22.469 1 24.86 130 CYS B O 1
ATOM 2272 N N . GLY B 1 131 ? -4.039 -30.578 -21.812 1 21.03 131 GLY B N 1
ATOM 2273 C CA . GLY B 1 131 ? -4.086 -32.031 -21.938 1 21.03 131 GLY B CA 1
ATOM 2274 C C . GLY B 1 131 ? -4.301 -32.5 -23.359 1 21.03 131 GLY B C 1
ATOM 2275 O O . GLY B 1 131 ? -5.219 -32.031 -24.047 1 21.03 131 GLY B O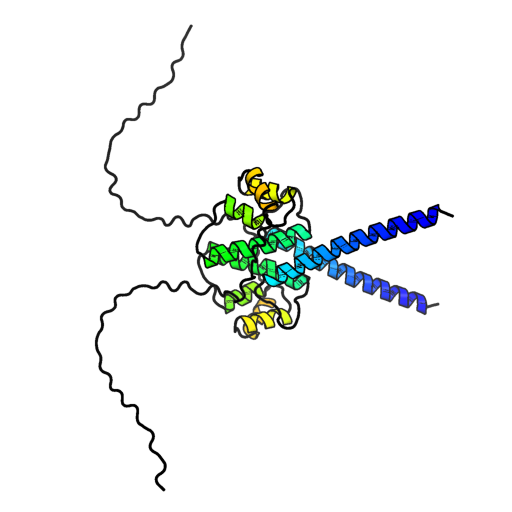 1
ATOM 2276 N N . GLU B 1 132 ? -3.234 -32.75 -24.031 1 23.09 132 GLU B N 1
ATOM 2277 C CA . GLU B 1 132 ? -3.162 -33.438 -25.312 1 23.09 132 GLU B CA 1
ATOM 2278 C C . GLU B 1 132 ? -4.016 -34.688 -25.297 1 23.09 132 GLU B C 1
ATOM 2280 O O . GLU B 1 132 ? -3.568 -35.75 -24.828 1 23.09 132 GLU B O 1
ATOM 2285 N N . TYR B 1 133 ? -5.203 -34.656 -24.656 1 19.25 133 TYR B N 1
ATOM 2286 C CA . TYR B 1 133 ? -5.871 -35.938 -24.875 1 19.25 133 TYR B CA 1
ATOM 2287 C C . TYR B 1 133 ? -6.066 -36.219 -26.375 1 19.25 133 TYR B C 1
ATOM 2289 O O . TYR B 1 133 ? -6.523 -35.312 -27.109 1 19.25 133 TYR B O 1
ATOM 2297 N N . SER B 1 134 ? -5.227 -37.031 -26.953 1 23.44 134 SER B N 1
ATOM 2298 C CA . SER B 1 134 ? -5.27 -37.75 -28.234 1 23.44 134 SER B CA 1
ATOM 2299 C C . SER B 1 134 ? -6.629 -38.406 -28.453 1 23.44 134 SER B C 1
ATOM 2301 O O . SER B 1 134 ? -6.75 -39.312 -29.25 1 23.44 134 SER B O 1
ATOM 2303 N N . GLY B 1 135 ? -7.695 -37.812 -27.828 1 18.08 135 GLY B N 1
ATOM 2304 C CA . GLY B 1 135 ? -8.867 -38.656 -28.062 1 18.08 135 GLY B CA 1
ATOM 2305 C C . GLY B 1 135 ? -9.203 -38.781 -29.531 1 18.08 135 GLY B C 1
ATOM 2306 O O . GLY B 1 135 ? -8.875 -37.906 -30.344 1 18.08 135 GLY B O 1
ATOM 2307 N N . SER B 1 136 ? -9.211 -40.031 -30.016 1 21.8 136 SER B N 1
ATOM 2308 C CA . SER B 1 136 ? -9.672 -40.688 -31.219 1 21.8 136 SER B CA 1
ATOM 2309 C C . SER B 1 136 ? -11.109 -40.312 -31.562 1 21.8 136 SER B C 1
ATOM 2311 O O . SER B 1 136 ? -12.055 -40.875 -31 1 21.8 136 SER B O 1
ATOM 2313 N N . GLU B 1 137 ? -11.398 -38.969 -31.547 1 19.97 137 GLU B N 1
ATOM 2314 C CA . GLU B 1 137 ? -12.789 -38.656 -31.859 1 19.97 137 GLU B CA 1
ATOM 2315 C C . GLU B 1 137 ? -13.211 -39.281 -33.188 1 19.97 137 GLU B C 1
ATOM 2317 O O . GLU B 1 137 ? -12.484 -39.188 -34.188 1 19.97 137 GLU B O 1
ATOM 2322 N N . SER B 1 138 ? -14.047 -40.281 -33.031 1 20.25 138 SER B N 1
ATOM 2323 C CA . SER B 1 138 ? -14.898 -40.906 -34.031 1 20.25 138 SER B CA 1
ATOM 2324 C C . SER B 1 138 ? -15.695 -39.875 -34.812 1 20.25 138 SER B C 1
ATOM 2326 O O . SER B 1 138 ? -16 -38.812 -34.281 1 20.25 138 SER B O 1
ATOM 2328 N N . SER B 1 139 ? -15.891 -40 -36.156 1 19.14 139 SER B N 1
ATOM 2329 C CA . SER B 1 139 ? -16.234 -39.406 -37.438 1 19.14 139 SER B CA 1
ATOM 2330 C C . SER B 1 139 ? -17.703 -38.969 -37.469 1 19.14 139 SER B C 1
ATOM 2332 O O . SER B 1 139 ? -18.219 -38.625 -38.531 1 19.14 139 SER B O 1
ATOM 2334 N N . PHE B 1 140 ? -18.484 -38.906 -36.25 1 20.72 140 PHE B N 1
ATOM 2335 C CA . PHE B 1 140 ? -19.828 -39 -36.812 1 20.72 140 PHE B CA 1
ATOM 2336 C C . PHE B 1 140 ? -20.172 -37.719 -37.594 1 20.72 140 PHE B C 1
ATOM 2338 O O . PHE B 1 140 ? -19.844 -36.625 -37.156 1 20.72 140 PHE B O 1
ATOM 2345 N N . GLU B 1 141 ? -20.875 -37.812 -38.688 1 19.22 141 GLU B N 1
ATOM 2346 C CA . GLU B 1 141 ? -21.234 -37.156 -39.938 1 19.22 141 GLU B CA 1
ATOM 2347 C C . GLU B 1 141 ? -22.297 -36.094 -39.719 1 19.22 141 GLU B C 1
ATOM 2349 O O . GLU B 1 141 ? -22.734 -35.438 -40.656 1 19.22 141 GLU B O 1
ATOM 2354 N N . SER B 1 142 ? -22.547 -35.594 -38.406 1 20.86 142 SER B N 1
ATOM 2355 C CA . SER B 1 142 ? -23.922 -35.125 -38.594 1 20.86 142 SER B CA 1
ATOM 2356 C C . SER B 1 142 ? -23.953 -33.875 -39.5 1 20.86 142 SER B C 1
ATOM 2358 O O . SER B 1 142 ? -23.109 -33 -39.375 1 20.86 142 SER B O 1
ATOM 2360 N N . PRO B 1 143 ? -25.078 -33.812 -40.375 1 19.08 143 PRO B N 1
ATOM 2361 C CA . PRO B 1 143 ? -25.281 -33 -41.594 1 19.08 143 PRO B CA 1
ATOM 2362 C C . PRO B 1 143 ? -25.562 -31.547 -41.281 1 19.08 143 PRO B C 1
ATOM 2364 O O . PRO B 1 143 ? -25.969 -31.188 -40.188 1 19.08 143 PRO B O 1
ATOM 2367 N N . ASN B 1 144 ? -25.172 -30.562 -42.219 1 17.66 144 ASN B N 1
ATOM 2368 C CA . ASN B 1 144 ? -24.969 -29.156 -42.5 1 17.66 144 ASN B CA 1
ATOM 2369 C C . ASN B 1 144 ? -26.297 -28.406 -42.594 1 17.66 144 ASN B C 1
ATOM 2371 O O . ASN B 1 144 ? -26.328 -27.25 -43.031 1 17.66 144 ASN B O 1
ATOM 2375 N N . ASN B 1 145 ? -27.562 -28.781 -42.094 1 18.41 145 ASN B N 1
ATOM 2376 C CA . ASN B 1 145 ? -28.641 -28.172 -42.875 1 18.41 145 ASN B CA 1
ATOM 2377 C C . ASN B 1 145 ? -28.75 -26.672 -42.594 1 18.41 145 ASN B C 1
ATOM 2379 O O . ASN B 1 145 ? -28.953 -26.281 -41.438 1 18.41 145 ASN B O 1
ATOM 2383 N N . CYS B 1 146 ? -28.359 -25.781 -43.531 1 20.12 146 CYS B N 1
ATOM 2384 C CA . CYS B 1 146 ? -28.266 -24.328 -43.75 1 20.12 146 CYS B CA 1
ATOM 2385 C C . CYS B 1 146 ? -29.656 -23.719 -43.906 1 20.12 146 CYS B C 1
ATOM 2387 O O . CYS B 1 146 ? -29.938 -23.078 -44.938 1 20.12 146 CYS B O 1
ATOM 2389 N N . TYR B 1 147 ? -30.828 -24.031 -43.25 1 19.23 147 TYR B N 1
ATOM 2390 C CA . TYR B 1 147 ? -32.094 -23.547 -43.75 1 19.23 147 TYR B CA 1
ATOM 2391 C C . TYR B 1 147 ? -32.125 -22.016 -43.844 1 19.23 147 TYR B C 1
ATOM 2393 O O . TYR B 1 147 ? -31.781 -21.344 -42.875 1 19.23 147 TYR B O 1
ATOM 2401 N N . THR B 1 148 ? -32.062 -21.391 -45.094 1 19.78 148 THR B N 1
ATOM 2402 C CA . THR B 1 148 ? -32.188 -20.078 -45.75 1 19.78 148 THR B CA 1
ATOM 2403 C C . THR B 1 148 ? -33.594 -19.516 -45.562 1 19.78 148 THR B C 1
ATOM 2405 O O . THR B 1 148 ? -34.562 -20.172 -45.906 1 19.78 148 THR B O 1
ATOM 2408 N N . TYR B 1 149 ? -33.969 -18.828 -44.5 1 19.27 149 TYR B N 1
ATOM 2409 C CA . TYR B 1 149 ? -35.281 -18.234 -44.25 1 19.27 149 TYR B CA 1
ATOM 2410 C C . TYR B 1 149 ? -35.75 -17.406 -45.438 1 19.27 149 TYR B C 1
ATOM 2412 O O . TYR B 1 149 ? -35 -16.594 -45.969 1 19.27 149 TYR B O 1
ATOM 2420 N N . GLN B 1 150 ? -36.844 -17.797 -46.25 1 19.19 150 GLN B N 1
ATOM 2421 C CA . GLN B 1 150 ? -37.625 -17.469 -47.406 1 19.19 150 GLN B CA 1
ATOM 2422 C C . GLN B 1 150 ? -38.281 -16.094 -47.281 1 19.19 150 GLN B C 1
ATOM 2424 O O . GLN B 1 150 ? -38.656 -15.695 -46.156 1 19.19 150 GLN B O 1
ATOM 2429 N N . GLN B 1 151 ? -38.188 -15.203 -48.375 1 21.59 151 GLN B N 1
ATOM 2430 C CA . GLN B 1 151 ? -38.656 -13.992 -49.031 1 21.59 151 GLN B CA 1
ATOM 2431 C C . GLN B 1 151 ? -40.188 -14.008 -49.219 1 21.59 151 GLN B C 1
ATOM 2433 O O . GLN B 1 151 ? -40.688 -14.594 -50.188 1 21.59 151 GLN B O 1
ATOM 2438 N N . PHE B 1 152 ? -41.156 -14.297 -48.312 1 21.39 152 PHE B N 1
ATOM 2439 C CA . PHE B 1 152 ? -42.531 -14.266 -48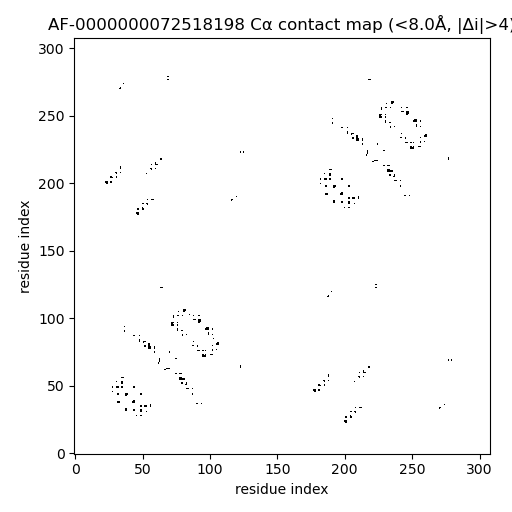.781 1 21.39 152 PHE B CA 1
ATOM 2440 C C . PHE B 1 152 ? -42.844 -12.906 -49.406 1 21.39 152 PHE B C 1
ATOM 2442 O O . PHE B 1 152 ? -42.562 -11.867 -48.812 1 21.39 152 PHE B O 1
ATOM 2449 N N . MET B 1 153 ? -43.031 -12.711 -50.906 1 24.55 153 MET B N 1
ATOM 2450 C CA . MET B 1 153 ? -43.719 -11.984 -51.969 1 24.55 153 MET B CA 1
ATOM 2451 C C . MET B 1 153 ? -45.188 -11.766 -51.688 1 24.55 153 MET B C 1
ATOM 2453 O O . MET B 1 153 ? -45.938 -11.242 -52.5 1 24.55 153 MET B O 1
ATOM 2457 N N . HIS B 1 154 ? -45.844 -11.469 -50.531 1 24.02 154 HIS B N 1
ATOM 2458 C CA . HIS B 1 154 ? -47.188 -10.953 -50.875 1 24.02 154 HIS B CA 1
ATOM 2459 C C . HIS B 1 154 ? -47.094 -9.5 -51.344 1 24.02 154 HIS B C 1
ATOM 2461 O O . HIS B 1 154 ? -46.219 -8.75 -50.875 1 24.02 154 HIS B O 1
#

Organism: Oesophagostomum dentatum (NCBI:txid61180)

pLDDT: mean 72.07, std 31.03, range [17.66, 98.44]

Solvent-accessible surface area (backbone atoms only — not comparable to full-atom values): 18845 Å² total; per-residue (Å²): 126,67,61,63,52,49,52,50,52,51,50,53,50,53,52,50,54,52,51,51,54,52,51,52,42,51,48,39,50,57,55,35,42,57,68,37,85,66,63,52,89,83,51,77,74,51,72,56,52,43,37,43,38,44,42,27,46,46,52,50,52,49,47,30,69,73,66,72,50,79,69,50,57,62,58,45,44,47,52,45,34,60,92,50,53,71,69,57,35,42,52,46,17,60,75,54,71,38,66,49,74,73,50,55,62,56,68,72,54,72,68,72,65,75,68,65,52,72,81,60,67,70,61,83,67,75,77,73,74,76,70,78,71,76,74,79,75,82,70,82,66,79,78,74,84,69,80,73,84,79,80,86,80,122,124,67,61,64,53,50,52,50,51,53,50,53,52,52,50,50,53,51,50,50,54,52,51,52,40,51,49,39,50,54,54,34,42,57,69,38,84,68,63,52,89,83,52,77,72,50,72,58,54,43,38,44,37,43,42,27,46,47,54,51,52,49,48,31,68,74,67,71,50,79,69,52,59,61,57,45,44,47,52,45,33,60,92,51,53,71,68,56,34,42,51,45,18,60,74,54,72,40,65,50,75,74,50,55,60,55,69,71,52,73,68,73,65,74,69,66,51,75,81,59,67,70,59,84,67,76,76,74,72,77,70,76,70,76,73,78,76,76,77,81,72,82,80,79,88,73,86,73,87,81,82,87,78,126

Sequence (308 aa):
MEEPHKKKLRRLKANGRERQRMHGLNDALDVLRQYVPITAQHQKLSKIETLRLAKNYILALQRILQTGRQPTPLEYAHQLSIGLSQTTTNMLANLLQVQPRLLLASSTSNLEMSVVPPSTPIYPQGVQYCGEYSGSESSFESPNNCYTYQQFMHMEEPHKKKLRRLKANGRERQRMHGLNDALDVLRQYVPITAQHQKLSKIETLRLAKNYILALQRILQTGRQPTPLEYAHQLSIGLSQTTTNMLANLLQVQPRLLLASSTSNLEMSVVPPSTPIYPQGVQYCGEYSGSESSFESPNNCYTYQQFMH

Secondary structure (DSSP, 8-state):
-HHHHHHHHHHHHHHHHHHHHHHHHHHHHHHHHTTSS---SSSPPPHHHHHHHHHHHHHHHHHHHHH--PPPHHHHHHHHHTT--HHHHHHHHHHTT--THHHHHHHHS---------SS----------------------------------/-HHHHHHHHHHHHHHHHHHHHHHHHHHHHHHHHTTSS---SSSPPPHHHHHHHHHHHHHHHHHHHHH--PPPHHHHHHHHHTT--HHHHHHHHHHTT--THHHHHHHHS---------SS----------------------------------

InterPro domains:
  IPR011598 Myc-type, basic helix-loop-helix (bHLH) domain [PF00010] (10-62)
  IPR011598 Myc-type, basic helix-loop-helix (bHLH) domain [PS50888] (9-61)
  IPR011598 Myc-type, basic helix-loop-helix (bHLH) domain [SM00353] (15-67)
  IPR022575 Neurogenic differentiation factor, domain of unknown function [PF12533] (68-114)
  IPR036638 Helix-loop-helix DNA-binding domain superfamily [G3DSA:4.10.280.10] (9-68)
  IPR036638 Helix-loop-helix DNA-binding domain superfamily [SSF47459] (7-72)
  IPR050359 Basic helix-loop-helix transcription factors [PTHR19290] (4-116)